Protein AF-A0A7W7JYA4-F1 (afdb_monomer_lite)

Sequence (359 aa):
MVEQRNLSSLAFRLERFTFDLFKLQGFEVALPESDRAWGHDLMVDTGRALAVVEVKLYSSSTPASRNIIVALDYLERSRIANGAAFGILVTNSRLAPSQRSRLESFPALRVYDIDILAGLAQGHPSLAAELEEISRSALVFRGEDLPIAEPVDPAKTLAELMEGDLPELAEPEELPVAPPPEPPKRGADLCADIHGVGKSVAKPFEEACEAAVRWLFEDELIAFDDQHESHTGHNIFDLVARIASKEDFWQALISDFRARYIVFEFKNYSKPIRQREIYTTEKYLYPIAMRGAAIIVSRHGADAGADAAMRGALRESGKLILSLSVKELCSMLHARDAGSDHLATLVSKLDDMLMGLER

Radius of gyration: 22.33 Å; chains: 1; bounding box: 63×39×67 Å

InterPro domains:
  IPR007560 Restriction endonuclease type IV, Mrr [PF04471] (12-118)
  IPR011335 Restriction endonuclease type II-like [SSF52980] (13-121)

Organism: NCBI:txid1268553

pLDDT: mean 86.21, std 14.88, range [30.16, 98.44]

Foldseek 3Di:
DPQVCQVVVLQVLQLVLVQVLLVVVVWDKDAAPDPPRQLAGIWTDPVAWIEGEHEFEALFQEDFLLLLVLQLLSQQLSCLVVVTLAYEYEYAHDYDPVSVVVCVVVPRYYYCYNLNQCQSCVVPVVSNVSSVVSSCSSNPQAPDDDPPRDDDDNVVVSCCVVPNPSVVSLPPVRRPPHGDDQQDLVLLVLLVQLVPDDLVDQVSNLVSVVVLVCVLQVRFWDPKDQQDDDPPPDRQAGIKTAGDDPTRLSVCCCPQQLARMETEHEESHPDEDALVVLVSNLVSQDSVVSRQEYEYEYQYKHDPRNLVNQLVSCVPPVRHYHYHHSVLSSVLSNCSSNSHHSCSSVVSRVVCSVVPRDD

Secondary structure (DSSP, 8-state):
--TTHHHHHHHHHHHHHHHHHHHHTT-EEE--SSTTSSSSSEEEE-SS-EEEEEEE--SSSS--HHHHHHHHHHHHHHHHHTT-SEEEEEESSPPPHHHHHHHTT-TTEEEE-HHHHHHHHTT-HHHHHHHHHHHHHH-TT-SSPPPPPP---HHHHHHHHHTS---TT--TTTS-SSPPPPPP-HHHHHHHHHHHS-TT-HHHHHHHHHHHHHHHTTTTEEEEE-----TTS----SEEEEE---SHHHHHHHHHS-BSEEEEEEE--SS-B-HHHHHHHHHH-BGGGTB-EEEEEESS-B-HHHHHHHHHHHHHH--EEEEEEHHHHHHHHHHHHTTS-SSHHHHHHHHHHHHT---

Structure (mmCIF, N/CA/C/O backbone):
data_AF-A0A7W7JYA4-F1
#
_entry.id   AF-A0A7W7JYA4-F1
#
loop_
_atom_site.group_PDB
_atom_site.id
_atom_site.type_symbol
_atom_site.label_atom_id
_atom_site.label_alt_id
_atom_site.label_comp_id
_atom_site.label_asym_id
_atom_site.label_entity_id
_atom_site.label_seq_id
_atom_site.pdbx_PDB_ins_code
_atom_site.Cartn_x
_atom_site.Cartn_y
_atom_site.Cartn_z
_atom_site.occupancy
_atom_site.B_iso_or_equiv
_atom_site.auth_seq_id
_atom_site.auth_comp_id
_atom_site.auth_asym_id
_atom_site.auth_atom_id
_atom_site.pdbx_PDB_model_num
ATOM 1 N N . MET A 1 1 ? 15.762 -11.157 -0.243 1.00 32.59 1 MET A N 1
ATOM 2 C CA . MET A 1 1 ? 14.953 -11.931 0.740 1.00 32.59 1 MET A CA 1
ATOM 3 C C . MET A 1 1 ? 14.786 -11.194 2.080 1.00 32.59 1 MET A C 1
ATOM 5 O O . MET A 1 1 ? 14.316 -11.804 3.033 1.00 32.59 1 MET A O 1
ATOM 9 N N . VAL A 1 2 ? 15.137 -9.900 2.154 1.00 30.16 2 VAL A N 1
ATOM 10 C CA . VAL A 1 2 ? 15.098 -9.093 3.389 1.00 30.16 2 VAL A CA 1
ATOM 11 C C . VAL A 1 2 ? 13.945 -8.063 3.374 1.00 30.16 2 VAL A C 1
ATOM 13 O O . VAL A 1 2 ? 13.429 -7.742 4.432 1.00 30.16 2 VAL A O 1
ATOM 16 N N . GLU A 1 3 ? 13.436 -7.662 2.204 1.00 37.12 3 GLU A N 1
ATOM 17 C CA . GLU A 1 3 ? 12.513 -6.515 2.044 1.00 37.12 3 GLU A CA 1
ATOM 18 C C . GLU A 1 3 ? 11.054 -6.709 2.485 1.00 37.12 3 GLU A C 1
ATOM 20 O O . GLU A 1 3 ? 10.500 -5.845 3.154 1.00 37.12 3 GLU A O 1
ATOM 25 N N . GLN A 1 4 ? 10.406 -7.847 2.206 1.00 35.91 4 GLN A N 1
ATOM 26 C CA . GLN A 1 4 ? 9.002 -8.041 2.625 1.00 35.91 4 GLN A CA 1
ATOM 27 C C . GLN A 1 4 ? 8.823 -8.158 4.150 1.00 35.91 4 GLN A C 1
ATOM 29 O O . GLN A 1 4 ? 7.692 -8.135 4.621 1.00 35.91 4 GLN A O 1
ATOM 34 N N . ARG A 1 5 ? 9.916 -8.281 4.920 1.00 42.22 5 ARG A N 1
ATOM 35 C CA . ARG A 1 5 ? 9.871 -8.483 6.374 1.00 42.22 5 ARG A CA 1
ATOM 36 C C . ARG A 1 5 ? 9.638 -7.203 7.171 1.00 42.22 5 ARG A C 1
ATOM 38 O O . ARG A 1 5 ? 9.218 -7.331 8.311 1.00 42.22 5 ARG A O 1
ATOM 45 N N . ASN A 1 6 ? 9.896 -6.008 6.632 1.00 60.38 6 ASN A N 1
ATOM 46 C CA . ASN A 1 6 ? 9.848 -4.794 7.454 1.00 60.38 6 ASN A CA 1
ATOM 47 C C . ASN A 1 6 ? 8.403 -4.325 7.697 1.00 60.38 6 ASN A C 1
ATOM 49 O O . ASN A 1 6 ? 7.951 -4.296 8.836 1.00 60.38 6 ASN A O 1
ATOM 53 N N . LEU A 1 7 ? 7.622 -4.094 6.635 1.00 59.88 7 LEU A N 1
ATOM 54 C CA . LEU A 1 7 ? 6.217 -3.685 6.782 1.00 59.88 7 LEU A CA 1
ATOM 55 C C . LEU A 1 7 ? 5.310 -4.800 7.311 1.00 59.88 7 LEU A C 1
ATOM 57 O O . LEU A 1 7 ? 4.427 -4.511 8.107 1.00 59.88 7 LEU A O 1
ATOM 61 N N . SER A 1 8 ? 5.545 -6.072 6.961 1.00 71.06 8 SER A N 1
ATOM 62 C CA . SER A 1 8 ? 4.789 -7.176 7.574 1.00 71.06 8 SER A CA 1
ATOM 63 C C . SER A 1 8 ? 5.096 -7.308 9.069 1.00 71.06 8 SER A C 1
ATOM 65 O O . SER A 1 8 ? 4.209 -7.599 9.862 1.00 71.06 8 SER A O 1
ATOM 67 N N . SER A 1 9 ? 6.352 -7.073 9.476 1.00 84.06 9 SER A N 1
ATOM 68 C CA . SER A 1 9 ? 6.721 -7.042 10.893 1.00 84.06 9 SER A CA 1
ATOM 69 C C . SER A 1 9 ? 6.131 -5.828 11.602 1.00 84.06 9 SER A C 1
ATOM 71 O O . SER A 1 9 ? 5.767 -5.948 12.765 1.00 84.06 9 SER A O 1
ATOM 73 N N . LEU A 1 10 ? 6.050 -4.670 10.945 1.00 89.50 10 LEU A N 1
ATOM 74 C CA . LEU A 1 10 ? 5.414 -3.479 11.508 1.00 89.50 10 LEU A CA 1
ATOM 75 C C . LEU A 1 10 ? 3.897 -3.649 11.626 1.00 89.50 10 LEU A C 1
ATOM 77 O O . LEU A 1 10 ? 3.333 -3.222 12.626 1.00 89.50 10 LEU A O 1
ATOM 81 N N . ALA A 1 11 ? 3.250 -4.307 10.660 1.00 88.94 11 ALA A N 1
ATOM 82 C CA . ALA A 1 11 ? 1.826 -4.629 10.724 1.00 88.94 11 ALA A CA 1
ATOM 83 C C . ALA A 1 11 ? 1.539 -5.532 11.930 1.00 88.94 11 ALA A C 1
ATOM 85 O O . ALA A 1 11 ? 0.732 -5.171 12.779 1.00 88.94 11 ALA A O 1
ATOM 86 N N . PHE A 1 12 ? 2.328 -6.597 12.105 1.00 89.81 12 PHE A N 1
ATOM 87 C CA . PHE A 1 12 ? 2.235 -7.461 13.283 1.00 89.81 12 PHE A CA 1
ATOM 88 C C . PHE A 1 12 ? 2.520 -6.717 14.600 1.00 89.81 12 PHE A C 1
ATOM 90 O O . PHE A 1 12 ? 1.891 -6.976 15.625 1.00 89.81 12 PHE A O 1
ATOM 97 N N . ARG A 1 13 ? 3.461 -5.761 14.602 1.00 93.81 13 ARG A N 1
ATOM 98 C CA . ARG A 1 13 ? 3.688 -4.888 15.766 1.00 93.81 13 ARG A CA 1
ATOM 99 C C . ARG A 1 13 ? 2.470 -4.013 16.060 1.00 93.81 13 ARG A C 1
ATOM 101 O O . ARG A 1 13 ? 2.133 -3.859 17.225 1.00 93.81 13 ARG A O 1
ATOM 108 N N . LEU A 1 14 ? 1.795 -3.476 15.041 1.00 95.00 14 LEU A N 1
ATOM 109 C CA . LEU A 1 14 ? 0.568 -2.697 15.223 1.00 95.00 14 LEU A CA 1
ATOM 110 C C . LEU A 1 14 ? -0.593 -3.569 15.721 1.00 95.00 14 LEU A C 1
ATOM 112 O O . LEU A 1 14 ? -1.339 -3.143 16.601 1.00 95.00 14 LEU A O 1
ATOM 116 N N . GLU A 1 15 ? -0.723 -4.799 15.224 1.00 94.50 15 GLU A N 1
ATOM 117 C CA . GLU A 1 15 ? -1.678 -5.789 15.742 1.00 94.50 15 GLU A CA 1
ATOM 118 C C . GLU A 1 15 ? -1.411 -6.082 17.221 1.00 94.50 15 GLU A C 1
ATOM 120 O O . GLU A 1 15 ? -2.325 -6.043 18.049 1.00 94.50 15 GLU A O 1
ATOM 125 N N . ARG A 1 16 ? -0.141 -6.305 17.583 1.00 94.25 16 ARG A N 1
ATOM 126 C CA . ARG A 1 16 ? 0.261 -6.556 18.968 1.00 94.25 16 ARG A CA 1
ATOM 127 C C . ARG A 1 16 ? 0.012 -5.350 19.868 1.00 94.25 16 ARG A C 1
ATOM 129 O O . ARG A 1 16 ? -0.566 -5.512 20.940 1.00 94.25 16 ARG A O 1
ATOM 136 N N . PHE A 1 17 ? 0.385 -4.160 19.409 1.00 96.25 17 PHE A N 1
ATOM 137 C CA . PHE A 1 17 ? 0.078 -2.898 20.070 1.00 96.25 17 PHE A CA 1
ATOM 138 C C . PHE A 1 17 ? -1.429 -2.768 20.329 1.00 96.25 17 PHE A C 1
ATOM 140 O O . PHE A 1 17 ? -1.839 -2.448 21.440 1.00 96.25 17 PHE A O 1
ATOM 147 N N . THR A 1 18 ? -2.262 -3.076 19.331 1.00 95.81 18 THR A N 1
ATOM 148 C CA . THR A 1 18 ? -3.729 -3.005 19.430 1.00 95.81 18 THR A CA 1
ATOM 149 C C . THR A 1 18 ? -4.270 -4.003 20.452 1.00 95.81 18 THR A C 1
ATOM 151 O O . THR A 1 18 ? -5.121 -3.657 21.274 1.00 95.81 18 THR A O 1
ATOM 154 N N . PHE A 1 19 ? -3.743 -5.230 20.450 1.00 95.31 19 PHE A N 1
ATOM 155 C CA . PHE A 1 19 ? -4.071 -6.247 21.447 1.00 95.31 19 PHE A CA 1
ATOM 156 C C . PHE A 1 19 ? -3.755 -5.762 22.869 1.00 95.31 19 PHE A C 1
ATOM 158 O O . PHE A 1 19 ? -4.612 -5.830 23.754 1.00 95.31 19 PHE A O 1
ATOM 165 N N . ASP A 1 20 ? -2.537 -5.260 23.091 1.00 95.75 20 ASP A N 1
ATOM 166 C CA . ASP A 1 20 ? -2.089 -4.801 24.407 1.00 95.75 20 ASP A CA 1
ATOM 167 C C . ASP A 1 20 ? -2.868 -3.547 24.847 1.00 95.75 20 ASP A C 1
ATOM 169 O O . ASP A 1 20 ? -3.272 -3.449 26.009 1.00 95.75 20 ASP A O 1
ATOM 173 N N . LEU A 1 21 ? -3.182 -2.641 23.914 1.00 94.88 21 LEU A N 1
ATOM 174 C CA . LEU A 1 21 ? -4.023 -1.469 24.152 1.00 94.88 21 LEU A CA 1
ATOM 175 C C . LEU A 1 21 ? -5.412 -1.873 24.658 1.00 94.88 21 LEU A C 1
ATOM 177 O O . LEU A 1 21 ? -5.826 -1.412 25.720 1.00 94.88 21 LEU A O 1
ATOM 181 N N . PHE A 1 22 ? -6.124 -2.756 23.953 1.00 93.25 22 PHE A N 1
ATOM 182 C CA . PHE A 1 22 ? -7.466 -3.181 24.366 1.00 93.25 22 PHE A CA 1
ATOM 183 C C . PHE A 1 22 ? -7.469 -3.992 25.665 1.00 93.25 22 PHE A C 1
ATOM 185 O O . PHE A 1 22 ? -8.375 -3.822 26.483 1.00 93.25 22 PHE A O 1
ATOM 192 N N . LYS A 1 23 ? -6.436 -4.805 25.922 1.00 93.38 23 LYS A N 1
ATOM 193 C CA . LYS A 1 23 ? -6.275 -5.488 27.216 1.00 93.38 23 LYS A CA 1
ATOM 194 C C . LYS A 1 23 ? -6.134 -4.503 28.376 1.00 93.38 23 LYS A C 1
ATOM 196 O O . LYS A 1 23 ? -6.726 -4.730 29.430 1.00 93.38 23 LYS A O 1
ATOM 201 N N . LEU A 1 24 ? -5.392 -3.408 28.199 1.00 91.75 24 LEU A N 1
ATOM 202 C CA . LEU A 1 24 ? -5.251 -2.375 29.233 1.00 91.75 24 LEU A CA 1
ATOM 203 C C . LEU A 1 24 ? -6.548 -1.604 29.496 1.00 91.75 24 LEU A C 1
ATOM 205 O O . LEU A 1 24 ? -6.759 -1.163 30.623 1.00 91.75 24 LEU A O 1
ATOM 209 N N . GLN A 1 25 ? -7.434 -1.505 28.502 1.00 87.62 25 GLN A N 1
ATOM 210 C CA . GLN A 1 25 ? -8.780 -0.949 28.682 1.00 87.62 25 GLN A CA 1
ATOM 211 C C . GLN A 1 25 ? -9.740 -1.907 29.414 1.00 87.62 25 GLN A C 1
ATOM 213 O O . GLN A 1 25 ? -10.894 -1.561 29.654 1.00 87.62 25 GLN A O 1
ATOM 218 N N . GLY A 1 26 ? -9.275 -3.102 29.797 1.00 88.56 26 GLY A N 1
ATOM 219 C CA . GLY A 1 26 ? -10.054 -4.081 30.554 1.00 88.56 26 GLY A CA 1
ATOM 220 C C . GLY A 1 26 ? -10.891 -5.029 29.697 1.00 88.56 26 GLY A C 1
ATOM 221 O O . GLY A 1 26 ? -11.721 -5.747 30.248 1.00 88.56 26 GLY A O 1
ATOM 222 N N . PHE A 1 27 ? -10.679 -5.061 28.378 1.00 90.81 27 PHE A N 1
ATOM 223 C CA . PHE A 1 27 ? -11.417 -5.950 27.482 1.00 90.81 27 PHE A CA 1
ATOM 224 C C . PHE A 1 27 ? -10.810 -7.349 27.387 1.00 90.81 27 PHE A C 1
ATOM 226 O O . PHE A 1 27 ? -9.592 -7.550 27.486 1.00 90.81 27 PHE A O 1
ATOM 233 N N . GLU A 1 28 ? -11.657 -8.342 27.122 1.00 92.69 28 GLU A N 1
ATOM 234 C CA . GLU A 1 28 ? -11.186 -9.676 26.778 1.00 92.69 28 GLU A CA 1
ATOM 235 C C . GLU A 1 28 ? -10.871 -9.742 25.282 1.00 92.69 28 GLU A C 1
ATOM 237 O O . GLU A 1 28 ? -11.752 -9.728 24.435 1.00 92.69 28 GLU A O 1
ATOM 242 N N . VAL A 1 29 ? -9.579 -9.792 24.953 1.00 93.75 29 VAL A N 1
ATOM 243 C CA . VAL A 1 29 ? -9.100 -9.883 23.566 1.00 93.75 29 VAL A CA 1
ATOM 244 C C . VAL A 1 29 ? -8.640 -11.303 23.251 1.00 93.75 29 VAL A C 1
ATOM 246 O O . VAL A 1 29 ? -7.858 -11.875 24.022 1.00 93.75 29 VAL A O 1
ATOM 249 N N . ALA A 1 30 ? -9.090 -11.832 22.115 1.00 90.44 30 ALA A N 1
ATOM 250 C CA . ALA A 1 30 ? -8.681 -13.102 21.533 1.00 90.44 30 ALA A CA 1
ATOM 251 C C . ALA A 1 30 ? -8.010 -12.887 20.167 1.00 90.44 30 ALA A C 1
ATOM 253 O O . ALA A 1 30 ? -8.384 -11.997 19.405 1.00 90.44 30 ALA A O 1
ATOM 254 N N . LEU A 1 31 ? -7.018 -13.728 19.873 1.00 83.25 31 LEU A N 1
ATOM 255 C CA . LEU A 1 31 ? -6.363 -13.823 18.568 1.00 83.25 31 LEU A CA 1
ATOM 256 C C . LEU A 1 31 ? -6.947 -15.022 17.808 1.00 83.25 31 LEU A C 1
ATOM 258 O O . LEU A 1 31 ? -7.252 -16.033 18.452 1.00 83.25 31 LEU A O 1
ATOM 262 N N . PRO A 1 32 ? -7.072 -14.955 16.474 1.00 74.25 32 PRO A N 1
ATOM 263 C CA . PRO A 1 32 ? -7.538 -16.080 15.680 1.00 74.25 32 PRO A CA 1
ATOM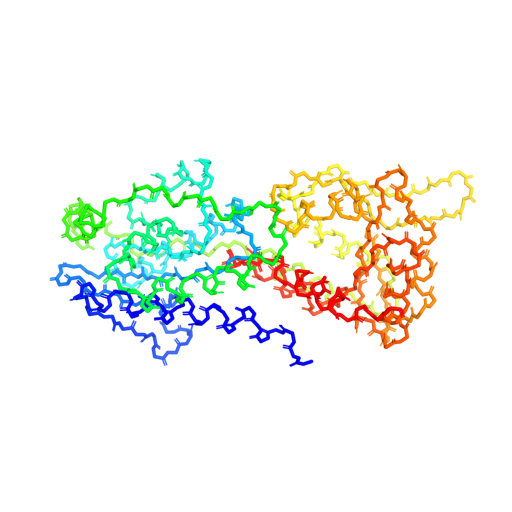 264 C C . PRO A 1 32 ? -6.602 -17.285 15.829 1.00 74.25 32 PRO A C 1
ATOM 266 O O . PRO A 1 32 ? -5.379 -17.157 15.834 1.00 74.25 32 PRO A O 1
ATOM 269 N N . GLU A 1 33 ? -7.180 -18.487 15.912 1.00 63.34 33 GLU A N 1
ATOM 270 C CA . GLU A 1 33 ? -6.411 -19.741 16.014 1.00 63.34 33 GLU A CA 1
ATOM 271 C C . GLU A 1 33 ? -5.578 -20.031 14.745 1.00 63.34 33 GLU A C 1
ATOM 273 O O . GLU A 1 33 ? -4.628 -20.815 14.778 1.00 63.34 33 GLU A O 1
ATOM 278 N N . SER A 1 34 ? -5.926 -19.400 13.617 1.00 60.75 34 SER A N 1
ATOM 279 C CA . SER A 1 34 ? -5.134 -19.351 12.380 1.00 60.75 34 SER A CA 1
ATOM 280 C C . SER A 1 34 ? -5.566 -18.169 11.501 1.00 60.75 34 SER A C 1
ATOM 282 O O . SER A 1 34 ? -6.730 -17.776 11.565 1.00 60.75 34 SER A O 1
ATOM 284 N N . ASP A 1 35 ? -4.692 -17.686 10.604 1.00 54.25 35 ASP A N 1
ATOM 285 C CA . ASP A 1 35 ? -4.936 -16.562 9.664 1.00 54.25 35 ASP A CA 1
ATOM 286 C C . ASP A 1 35 ? -6.226 -16.670 8.821 1.00 54.25 35 ASP A C 1
ATOM 288 O O . ASP A 1 35 ? -6.655 -15.707 8.193 1.00 54.25 35 ASP A O 1
ATOM 292 N N . ARG A 1 36 ? -6.851 -17.853 8.748 1.00 49.78 36 ARG A N 1
ATOM 293 C CA . ARG A 1 36 ? -8.092 -18.092 7.988 1.00 49.78 36 ARG A CA 1
ATOM 294 C C . ARG A 1 36 ? -9.318 -18.341 8.856 1.00 49.78 36 ARG A C 1
ATOM 296 O O . ARG A 1 36 ? -10.396 -18.526 8.300 1.00 49.78 36 ARG A O 1
ATOM 303 N N . ALA A 1 37 ? -9.163 -18.415 10.177 1.00 58.28 37 ALA A N 1
ATOM 304 C CA . ALA A 1 37 ? -10.232 -18.875 11.053 1.00 58.28 37 ALA A CA 1
ATOM 305 C C . ALA A 1 37 ? -11.398 -17.884 11.086 1.00 58.28 37 ALA A C 1
ATOM 307 O O . ALA A 1 37 ? -12.544 -18.314 10.982 1.00 58.28 37 ALA A O 1
ATOM 308 N N . TRP A 1 38 ? -11.109 -16.582 11.199 1.00 55.50 38 TRP A N 1
ATOM 309 C CA . TRP A 1 38 ? -12.147 -15.586 11.484 1.00 55.50 38 TRP A CA 1
ATOM 310 C C . TRP A 1 38 ? -12.250 -14.436 10.472 1.00 55.50 38 TRP A C 1
ATOM 312 O O . TRP A 1 38 ? -13.250 -13.721 10.475 1.00 55.50 38 TRP A O 1
ATOM 322 N N . GLY A 1 39 ? -11.268 -14.275 9.575 1.00 76.25 39 GLY A N 1
ATOM 323 C CA . GLY A 1 39 ? -11.267 -13.195 8.578 1.00 76.25 39 GLY A CA 1
ATOM 324 C C . GLY A 1 39 ? -11.131 -11.794 9.187 1.00 76.25 39 GLY A C 1
ATOM 325 O O . GLY A 1 39 ? -11.710 -10.852 8.653 1.00 76.25 39 GLY A O 1
ATOM 326 N N . HIS A 1 40 ? -10.468 -11.693 10.338 1.00 84.19 40 HIS A N 1
ATOM 327 C CA . HIS A 1 40 ? -10.093 -10.465 11.041 1.00 84.19 40 HIS A CA 1
ATOM 328 C C . HIS A 1 40 ? -8.897 -10.758 11.965 1.00 84.19 40 HIS A C 1
ATOM 330 O O . HIS A 1 40 ? -8.616 -11.930 12.239 1.00 84.19 40 HIS A O 1
ATOM 336 N N . ASP A 1 41 ? -8.236 -9.718 12.474 1.00 90.44 41 ASP A N 1
ATOM 337 C CA . ASP A 1 41 ? -6.988 -9.844 13.240 1.00 90.44 41 ASP A CA 1
ATOM 338 C C . ASP A 1 41 ? -7.208 -10.070 14.741 1.00 90.44 41 ASP A C 1
ATOM 340 O O . ASP A 1 41 ? -6.474 -10.836 15.364 1.00 90.44 41 ASP A O 1
ATOM 344 N N . LEU A 1 42 ? -8.218 -9.428 15.344 1.00 92.62 42 LEU A N 1
ATOM 345 C CA . LEU A 1 42 ? -8.552 -9.595 16.767 1.00 92.62 42 LEU A CA 1
ATOM 346 C C . LEU A 1 42 ? -10.060 -9.702 16.980 1.00 92.62 42 LEU A C 1
ATOM 348 O O . LEU A 1 42 ? -10.841 -9.041 16.297 1.00 92.62 42 LEU A O 1
ATOM 352 N N . MET A 1 43 ? -10.461 -10.449 18.003 1.00 91.62 43 MET A N 1
ATOM 353 C CA . MET A 1 43 ? -11.820 -10.408 18.535 1.00 91.62 43 MET A CA 1
ATOM 354 C C . MET A 1 43 ? -11.791 -9.814 19.940 1.00 91.62 43 MET A C 1
ATOM 356 O O . MET A 1 43 ? -10.960 -10.201 20.763 1.00 91.62 43 MET A O 1
ATOM 360 N N . VAL A 1 44 ? -12.674 -8.857 20.210 1.00 91.69 44 VAL A N 1
ATOM 361 C CA . VAL A 1 44 ? -12.743 -8.133 21.483 1.00 91.69 44 VAL A CA 1
ATOM 362 C C . VAL A 1 44 ? -14.126 -8.326 22.087 1.00 91.69 44 VAL A C 1
ATOM 364 O O . VAL A 1 44 ? -15.127 -7.969 21.472 1.00 91.69 44 VAL A O 1
ATOM 367 N N . ASP A 1 45 ? -14.181 -8.863 23.300 1.00 89.69 45 ASP A N 1
ATOM 368 C CA . ASP A 1 45 ? -15.379 -8.877 24.132 1.00 89.69 45 ASP A CA 1
ATOM 369 C C . ASP A 1 45 ? -15.317 -7.706 25.122 1.00 89.69 45 ASP A C 1
ATOM 371 O O . ASP A 1 45 ? -14.405 -7.595 25.953 1.00 89.69 45 ASP A O 1
ATOM 375 N N . THR A 1 46 ? -16.292 -6.804 25.008 1.00 83.81 46 THR A N 1
ATOM 376 C CA . THR A 1 46 ? -16.427 -5.637 25.890 1.00 83.81 46 THR A CA 1
ATOM 377 C C . THR A 1 46 ? -17.159 -5.948 27.199 1.00 83.81 46 THR A C 1
ATOM 379 O O . THR A 1 46 ? -17.406 -5.048 28.002 1.00 83.81 46 THR A O 1
ATOM 382 N N . GLY A 1 47 ? -17.565 -7.204 27.408 1.00 81.75 47 GLY A N 1
ATOM 383 C CA . GLY A 1 47 ? -18.464 -7.661 28.468 1.00 81.75 47 GLY A CA 1
ATOM 384 C C . GLY A 1 47 ? -19.946 -7.414 28.164 1.00 81.75 47 GLY A C 1
ATOM 385 O O . GLY A 1 47 ? -20.814 -7.891 28.895 1.00 81.75 47 GLY A O 1
ATOM 386 N N . ARG A 1 48 ? -20.251 -6.660 27.100 1.00 80.25 48 ARG A N 1
ATOM 387 C CA . ARG A 1 48 ? -21.617 -6.373 26.625 1.00 80.25 48 ARG A CA 1
ATOM 388 C C . ARG A 1 48 ? -21.852 -6.847 25.200 1.00 80.25 48 ARG A C 1
ATOM 390 O O . ARG A 1 48 ? -22.975 -7.210 24.864 1.00 80.25 48 ARG A O 1
ATOM 397 N N . ALA A 1 49 ? -20.818 -6.806 24.369 1.00 84.00 49 ALA A N 1
ATOM 398 C CA . ALA A 1 49 ? -20.907 -7.141 22.964 1.00 84.00 49 ALA A CA 1
ATOM 399 C C . ALA A 1 49 ? -19.562 -7.643 22.433 1.00 84.00 49 ALA A C 1
ATOM 401 O O . ALA A 1 49 ? -18.498 -7.251 22.915 1.00 84.00 49 ALA A O 1
ATOM 402 N N . LEU A 1 50 ? -19.641 -8.472 21.394 1.00 88.19 50 LEU A N 1
ATOM 403 C CA . LEU A 1 50 ? -18.483 -8.917 20.631 1.00 88.19 50 LEU A CA 1
ATOM 404 C C . LEU A 1 50 ? -18.180 -7.938 19.500 1.00 88.19 50 LEU A C 1
ATOM 406 O O . LEU A 1 50 ? -19.088 -7.491 18.792 1.00 88.19 50 LEU A O 1
ATOM 410 N N . ALA A 1 51 ? -16.894 -7.675 19.307 1.00 91.00 51 ALA A N 1
ATOM 411 C CA . ALA A 1 51 ? -16.361 -6.859 18.236 1.00 91.00 51 ALA A CA 1
ATOM 412 C C . ALA A 1 51 ? -15.299 -7.617 17.448 1.00 91.00 51 ALA A C 1
ATOM 414 O O . ALA A 1 51 ? -14.434 -8.271 18.033 1.00 91.00 51 ALA A O 1
ATOM 415 N N . VAL A 1 52 ? -15.328 -7.471 16.128 1.00 92.81 52 VAL A N 1
ATOM 416 C CA . VAL A 1 52 ? -14.213 -7.882 15.266 1.00 92.81 52 VAL A CA 1
ATOM 417 C C . VAL A 1 52 ? -13.309 -6.687 15.000 1.00 92.81 52 VAL A C 1
ATOM 419 O O . VAL A 1 52 ? -13.789 -5.563 14.850 1.00 92.81 52 VAL A O 1
ATOM 422 N N . VAL A 1 53 ? -12.004 -6.913 14.935 1.00 94.69 53 VAL A N 1
ATOM 423 C CA . VAL A 1 53 ? -11.010 -5.866 14.706 1.00 94.69 53 VAL A CA 1
ATOM 424 C C . VAL A 1 53 ? -10.138 -6.251 13.526 1.00 94.69 53 VAL A C 1
ATOM 426 O O . VAL A 1 53 ? -9.534 -7.321 13.524 1.00 94.69 53 VAL A O 1
ATOM 429 N N . GLU A 1 54 ? -10.052 -5.350 12.557 1.00 95.38 54 GLU A N 1
ATOM 430 C CA . GLU A 1 54 ? -9.110 -5.422 11.442 1.00 95.38 54 GLU A CA 1
ATOM 431 C C . GLU A 1 54 ? -8.062 -4.325 11.623 1.00 95.38 54 GLU A C 1
ATOM 433 O O . GLU A 1 54 ? -8.402 -3.166 11.870 1.00 95.38 54 GLU A O 1
ATOM 438 N N . VAL A 1 55 ? -6.791 -4.669 11.478 1.00 95.19 55 VAL A N 1
ATOM 439 C CA . VAL A 1 55 ? -5.651 -3.773 11.624 1.00 95.19 55 VAL A CA 1
ATOM 440 C C . VAL A 1 55 ? -5.026 -3.550 10.250 1.00 95.19 55 VAL A C 1
ATOM 442 O O . VAL A 1 55 ? -4.605 -4.473 9.557 1.00 95.19 55 VAL A O 1
ATOM 445 N N . LYS A 1 56 ? -4.941 -2.288 9.824 1.00 94.75 56 LYS A N 1
ATOM 446 C CA . LYS A 1 56 ? -4.306 -1.903 8.560 1.00 94.75 56 LYS A CA 1
ATOM 447 C C . LYS A 1 56 ? -3.182 -0.916 8.808 1.00 94.75 56 LYS A C 1
ATOM 449 O O . LYS A 1 56 ? -3.407 0.196 9.275 1.00 94.75 56 LYS A O 1
ATOM 454 N N . LEU A 1 57 ? -1.971 -1.322 8.438 1.00 94.00 57 LEU A N 1
ATOM 455 C CA . LEU A 1 57 ? -0.812 -0.443 8.390 1.00 94.00 57 LEU A CA 1
ATOM 456 C C . LEU A 1 57 ? -0.651 0.129 6.977 1.00 94.00 57 LEU A C 1
ATOM 458 O O . LEU A 1 57 ? -0.612 -0.629 6.005 1.00 94.00 57 LEU A O 1
ATOM 462 N N . TYR A 1 58 ? -0.491 1.446 6.875 1.00 94.06 58 TYR A N 1
ATOM 463 C CA . TYR A 1 58 ? -0.169 2.143 5.635 1.00 94.06 58 TYR A CA 1
ATOM 464 C C . TYR A 1 58 ? 1.143 2.917 5.747 1.00 94.06 58 TYR A C 1
ATOM 466 O O . TYR A 1 58 ? 1.447 3.540 6.765 1.00 94.06 58 TYR A O 1
ATOM 474 N N . SER A 1 59 ? 1.892 2.939 4.649 1.00 92.44 59 SER A N 1
ATOM 475 C CA . SER A 1 59 ? 3.108 3.737 4.474 1.00 92.44 59 SER A CA 1
ATOM 476 C C . SER A 1 59 ? 2.842 5.214 4.173 1.00 92.44 59 SER A C 1
ATOM 478 O O . SER A 1 59 ? 3.783 5.987 3.987 1.00 92.44 59 SER A O 1
ATOM 480 N N . SER A 1 60 ? 1.570 5.631 4.159 1.00 91.50 60 SER A N 1
ATOM 481 C CA . SER A 1 60 ? 1.187 7.033 4.035 1.00 91.50 60 SER A CA 1
ATOM 482 C C . SER A 1 60 ? 0.267 7.496 5.157 1.00 91.50 60 SER A C 1
ATOM 484 O O . SER A 1 60 ? -0.639 6.786 5.589 1.00 91.50 60 SER A O 1
ATOM 486 N N . SER A 1 61 ? 0.478 8.737 5.590 1.00 88.38 61 SER A N 1
ATOM 487 C CA . SER A 1 61 ? -0.308 9.441 6.600 1.00 88.38 61 SER A CA 1
ATOM 488 C C . SER A 1 61 ? -1.769 9.627 6.199 1.00 88.38 61 SER A C 1
ATOM 490 O O . SER A 1 61 ? -2.634 9.678 7.073 1.00 88.38 61 SER A O 1
ATOM 492 N N . THR A 1 62 ? -2.040 9.697 4.891 1.00 87.75 62 THR A N 1
ATOM 493 C CA . THR A 1 62 ? -3.387 9.771 4.317 1.00 87.75 62 THR A CA 1
ATOM 494 C C . THR A 1 62 ? -3.488 8.794 3.138 1.00 87.75 62 THR A C 1
ATOM 496 O O . THR A 1 62 ? -3.249 9.200 2.001 1.00 87.75 62 THR A O 1
ATOM 499 N N . PRO A 1 63 ? -3.803 7.509 3.378 1.00 90.38 63 PRO A N 1
ATOM 500 C CA . PRO A 1 63 ? -3.864 6.495 2.330 1.00 90.38 63 PRO A CA 1
ATOM 501 C C . PRO A 1 63 ? -4.996 6.776 1.338 1.00 90.38 63 PRO A C 1
ATOM 503 O O . PRO A 1 63 ? -5.976 7.457 1.666 1.00 90.38 63 PRO A O 1
ATOM 506 N N . ALA A 1 64 ? -4.898 6.195 0.142 1.00 90.12 64 ALA A N 1
ATOM 507 C CA . ALA A 1 64 ? -5.940 6.259 -0.875 1.00 90.12 64 ALA A CA 1
ATOM 508 C C . ALA A 1 64 ? -7.334 5.906 -0.318 1.00 90.12 64 ALA A C 1
ATOM 510 O O . ALA A 1 64 ? -7.517 4.963 0.459 1.00 90.12 64 ALA A O 1
ATOM 511 N N . SER A 1 65 ? -8.361 6.649 -0.755 1.00 90.00 65 SER A N 1
ATOM 512 C CA . SER A 1 65 ? -9.750 6.446 -0.301 1.00 90.00 65 SER A CA 1
ATOM 513 C C . SER A 1 65 ? -10.234 5.019 -0.534 1.00 90.00 65 SER A C 1
ATOM 515 O O . SER A 1 65 ? -10.907 4.456 0.325 1.00 90.00 65 SER A O 1
ATOM 517 N N . ARG A 1 66 ? -9.841 4.408 -1.653 1.00 89.81 66 ARG A N 1
ATOM 518 C CA . ARG A 1 66 ? -10.226 3.041 -1.991 1.00 89.81 66 ARG A CA 1
ATOM 519 C C . ARG A 1 66 ? -9.706 2.003 -1.002 1.00 89.81 66 ARG A C 1
ATOM 521 O O . ARG A 1 66 ? -10.481 1.122 -0.647 1.00 89.81 66 ARG A O 1
ATOM 528 N N . ASN A 1 67 ? -8.459 2.115 -0.538 1.00 91.25 67 ASN A N 1
ATOM 529 C CA . ASN A 1 67 ? -7.889 1.148 0.407 1.00 91.25 67 ASN A CA 1
ATOM 530 C C . ASN A 1 67 ? -8.745 1.076 1.683 1.00 91.25 67 ASN A C 1
ATOM 532 O O . ASN A 1 67 ? -9.179 -0.002 2.083 1.00 91.25 67 ASN A O 1
ATOM 536 N N . ILE A 1 68 ? -9.098 2.242 2.242 1.00 92.12 68 ILE A N 1
ATOM 537 C CA . ILE A 1 68 ? -9.969 2.336 3.423 1.00 92.12 68 ILE A CA 1
ATOM 538 C C . ILE A 1 68 ? -11.360 1.761 3.142 1.00 92.12 68 ILE A C 1
ATOM 540 O O . ILE A 1 68 ? -11.881 1.007 3.955 1.00 92.12 68 ILE A O 1
ATOM 544 N N . ILE A 1 69 ? -11.966 2.085 1.997 1.00 90.75 69 ILE A N 1
ATOM 545 C CA . ILE A 1 69 ? -13.315 1.604 1.656 1.00 90.75 69 ILE A CA 1
ATOM 546 C C . ILE A 1 69 ? -13.346 0.080 1.544 1.00 90.75 69 ILE A C 1
ATOM 548 O O . ILE A 1 69 ? -14.220 -0.553 2.126 1.00 90.75 69 ILE A O 1
ATOM 552 N N . VAL A 1 70 ? -12.374 -0.506 0.845 1.00 91.25 70 VAL A N 1
ATOM 553 C CA . VAL A 1 70 ? -12.273 -1.961 0.698 1.00 91.25 70 VAL A CA 1
ATOM 554 C C . VAL A 1 70 ? -12.035 -2.626 2.057 1.00 91.25 70 VAL A C 1
ATOM 556 O O . VAL A 1 70 ? -12.669 -3.636 2.353 1.00 91.25 70 VAL A O 1
ATOM 559 N N . ALA A 1 71 ? -11.187 -2.047 2.915 1.00 92.50 71 ALA A N 1
ATOM 560 C CA . ALA A 1 71 ? -10.975 -2.551 4.272 1.00 92.50 71 ALA A CA 1
ATOM 561 C C . ALA A 1 71 ? -12.267 -2.524 5.114 1.00 92.50 71 ALA A C 1
ATOM 563 O O . ALA A 1 71 ? -12.555 -3.491 5.815 1.00 92.50 71 ALA A O 1
ATOM 564 N N . LEU A 1 72 ? -13.078 -1.464 5.005 1.00 92.19 72 LEU A N 1
ATOM 565 C CA . LEU A 1 72 ? -14.389 -1.382 5.661 1.00 92.19 72 LEU A CA 1
ATOM 566 C C . LEU A 1 72 ? -15.370 -2.436 5.126 1.00 92.19 72 LEU A C 1
ATOM 568 O O . LEU A 1 72 ? -16.063 -3.070 5.918 1.00 92.19 72 LEU A O 1
ATOM 572 N N . ASP A 1 73 ? -15.400 -2.669 3.811 1.00 90.81 73 ASP A N 1
ATOM 573 C CA . ASP A 1 73 ? -16.249 -3.705 3.211 1.00 90.81 73 ASP A CA 1
ATOM 574 C C . ASP A 1 73 ? -15.871 -5.108 3.726 1.00 90.81 73 ASP A C 1
ATOM 576 O O . ASP A 1 73 ? -16.751 -5.896 4.078 1.00 90.81 73 ASP A O 1
ATOM 580 N N . TYR A 1 74 ? -14.576 -5.439 3.818 1.00 90.62 74 TYR A N 1
ATOM 581 C CA . TYR A 1 74 ? -14.139 -6.717 4.401 1.00 90.62 74 TYR A CA 1
ATOM 582 C C . TYR A 1 74 ? -14.462 -6.823 5.889 1.00 90.62 74 TYR A C 1
ATOM 584 O O . TYR A 1 74 ? -14.953 -7.867 6.327 1.00 90.62 74 TYR A O 1
ATOM 59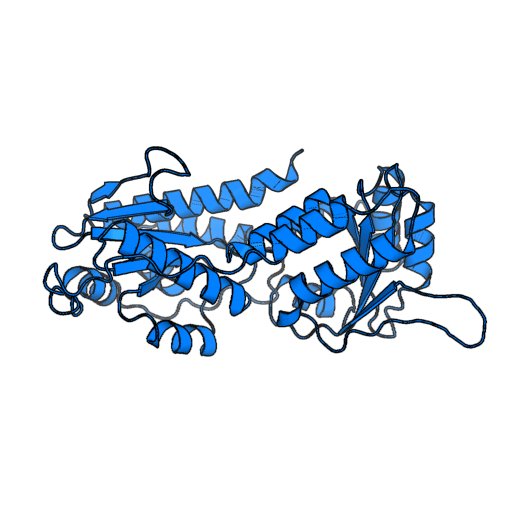2 N N . LEU A 1 75 ? -14.240 -5.751 6.648 1.00 92.44 75 LEU A N 1
ATOM 593 C CA . LEU A 1 75 ? -14.541 -5.709 8.074 1.00 92.44 75 LEU A CA 1
ATOM 594 C C . LEU A 1 75 ? -16.036 -5.922 8.339 1.00 92.44 75 LEU A C 1
ATOM 596 O O . LEU A 1 75 ? -16.387 -6.719 9.204 1.00 92.44 75 LEU A O 1
ATOM 600 N N . GLU A 1 76 ? -16.922 -5.288 7.569 1.00 91.31 76 GLU A N 1
ATOM 601 C CA . GLU A 1 76 ? -18.372 -5.478 7.710 1.00 91.31 76 GLU A CA 1
ATOM 602 C C . GLU A 1 76 ? -18.787 -6.924 7.421 1.00 91.31 76 GLU A C 1
ATOM 604 O O . GLU A 1 76 ? -19.603 -7.514 8.131 1.00 91.31 76 GLU A O 1
ATOM 609 N N . ARG A 1 77 ? -18.184 -7.536 6.399 1.00 89.88 77 ARG A N 1
ATOM 610 C CA . ARG A 1 77 ? -18.429 -8.943 6.060 1.00 89.88 77 ARG A CA 1
ATOM 611 C C . ARG A 1 77 ? -17.967 -9.871 7.174 1.00 89.88 77 ARG A C 1
ATOM 613 O O . ARG A 1 77 ? -18.702 -10.789 7.529 1.00 89.88 77 ARG A O 1
ATOM 620 N N . SER A 1 78 ? -16.786 -9.612 7.733 1.00 89.81 78 SER A N 1
ATOM 621 C CA . SER A 1 78 ? -16.241 -10.355 8.871 1.00 89.81 78 SER A CA 1
ATOM 622 C C . SER A 1 78 ? -17.118 -10.195 10.112 1.00 89.81 78 SER A C 1
ATOM 624 O O . SER A 1 78 ? -17.453 -11.182 10.765 1.00 89.81 78 SER A O 1
ATOM 626 N N . ARG A 1 79 ? -17.588 -8.974 10.387 1.00 90.75 79 ARG A N 1
ATOM 627 C CA . ARG A 1 79 ? -18.496 -8.673 11.496 1.00 90.75 79 ARG A CA 1
ATOM 628 C C . ARG A 1 79 ? -19.777 -9.499 11.406 1.00 90.75 79 ARG A C 1
ATOM 630 O O . ARG A 1 79 ? -20.132 -10.170 12.371 1.00 90.75 79 ARG A O 1
ATOM 637 N N . ILE A 1 80 ? -20.432 -9.493 10.243 1.00 87.88 80 ILE A N 1
ATOM 638 C CA . ILE A 1 80 ? -21.662 -10.262 10.001 1.00 87.88 80 ILE A CA 1
ATOM 639 C C . ILE A 1 80 ? -21.390 -11.767 10.102 1.00 87.88 80 ILE A C 1
ATOM 641 O O . ILE A 1 80 ? -22.126 -12.476 10.784 1.00 87.88 80 ILE A O 1
ATOM 645 N N . ALA A 1 81 ? -20.317 -12.259 9.474 1.00 86.88 81 ALA A N 1
ATOM 646 C CA . ALA A 1 81 ? -19.974 -13.682 9.469 1.00 86.88 81 ALA A CA 1
ATOM 647 C C . ALA A 1 81 ? -19.681 -14.244 10.871 1.00 86.88 81 ALA A C 1
ATOM 649 O O . ALA A 1 81 ? -19.940 -15.419 11.121 1.00 86.88 81 ALA A O 1
ATOM 650 N N . ASN A 1 82 ? -19.170 -13.408 11.777 1.00 86.19 82 ASN A N 1
ATOM 651 C CA . ASN A 1 82 ? -18.862 -13.779 13.158 1.00 86.19 82 ASN A CA 1
ATOM 652 C C . ASN A 1 82 ? -19.956 -13.361 14.162 1.00 86.19 82 ASN A C 1
ATOM 654 O O . ASN A 1 82 ? -19.773 -13.542 15.362 1.00 86.19 82 ASN A O 1
ATOM 658 N N . GLY A 1 83 ? -21.084 -12.798 13.704 1.00 83.69 83 GLY A N 1
ATOM 659 C CA . GLY A 1 83 ? -22.175 -12.354 14.580 1.00 83.69 83 GLY A CA 1
ATOM 660 C C . GLY A 1 83 ? -21.778 -11.245 15.563 1.00 83.69 83 GLY A C 1
ATOM 661 O O . GLY A 1 83 ? -22.369 -11.133 16.635 1.00 83.69 83 GLY A O 1
ATOM 662 N N . ALA A 1 84 ? -20.764 -10.446 15.227 1.00 87.00 84 ALA A N 1
ATOM 663 C CA . ALA A 1 84 ? -20.287 -9.362 16.076 1.00 87.00 84 ALA A CA 1
ATOM 664 C C . ALA A 1 84 ? -21.203 -8.132 15.979 1.00 87.00 84 ALA A C 1
ATOM 666 O O . ALA A 1 84 ? -21.709 -7.779 14.908 1.00 87.00 84 ALA A O 1
ATOM 667 N N . ALA A 1 85 ? -21.397 -7.442 17.102 1.00 85.94 85 ALA A N 1
ATOM 668 C CA . ALA A 1 85 ? -22.268 -6.272 17.170 1.00 85.94 85 ALA A CA 1
ATOM 669 C C . ALA A 1 85 ? -21.690 -5.092 16.380 1.00 85.94 85 ALA A C 1
ATOM 671 O O . ALA A 1 85 ? -22.421 -4.391 15.684 1.00 85.94 85 ALA A O 1
ATOM 672 N N . PHE A 1 86 ? -20.371 -4.904 16.443 1.00 87.69 86 PHE A N 1
ATOM 673 C CA . PHE A 1 86 ? -19.661 -3.859 15.713 1.00 87.69 86 PHE A CA 1
ATOM 674 C C . PHE A 1 86 ? -18.297 -4.347 15.212 1.00 87.69 86 PHE A C 1
ATOM 676 O O . PHE A 1 86 ? -17.783 -5.381 15.642 1.00 87.69 86 PHE A O 1
ATOM 683 N N . GLY A 1 87 ? -17.731 -3.616 14.257 1.00 91.88 87 GLY A N 1
ATOM 684 C CA . GLY A 1 87 ? -16.384 -3.845 13.742 1.00 91.88 87 GLY A CA 1
ATOM 685 C C . GLY A 1 87 ? -15.501 -2.621 13.964 1.00 91.88 87 GLY A C 1
ATOM 686 O O . GLY A 1 87 ? -15.974 -1.490 13.856 1.00 91.88 87 GLY A O 1
ATOM 687 N N . ILE A 1 88 ? -14.222 -2.833 14.261 1.00 94.44 88 ILE A N 1
ATOM 688 C CA . ILE A 1 88 ? -13.241 -1.763 14.457 1.00 94.44 88 ILE A CA 1
ATOM 689 C C . ILE A 1 88 ? -12.137 -1.895 13.408 1.00 94.44 88 ILE A C 1
ATOM 691 O O . ILE A 1 88 ? -11.420 -2.890 13.381 1.00 94.44 88 ILE A O 1
ATOM 695 N N . LEU A 1 89 ? -11.973 -0.881 12.563 1.00 95.94 89 LEU A N 1
ATOM 696 C CA . LEU A 1 89 ? -10.794 -0.749 11.713 1.00 95.94 89 LEU A CA 1
ATOM 697 C C . LEU A 1 89 ? -9.745 0.069 12.464 1.00 95.94 89 LEU A C 1
ATOM 699 O O . LEU A 1 89 ? -9.963 1.248 12.732 1.00 95.94 89 LEU A O 1
ATOM 703 N N . VAL A 1 90 ? -8.607 -0.531 12.781 1.00 96.38 90 VAL A N 1
ATOM 704 C CA . VAL A 1 90 ? -7.472 0.139 13.421 1.00 96.38 90 VAL A CA 1
ATOM 705 C C . VAL A 1 90 ? -6.431 0.488 12.365 1.00 96.38 90 VAL A C 1
ATOM 707 O O . VAL A 1 90 ? -6.073 -0.353 11.544 1.00 96.38 90 VAL A O 1
ATOM 710 N N . THR A 1 91 ? -5.938 1.726 12.361 1.00 95.31 91 THR A N 1
ATOM 711 C CA . THR A 1 91 ? -4.952 2.180 11.371 1.00 95.31 91 THR A CA 1
ATOM 712 C C . THR A 1 91 ? -3.998 3.237 11.918 1.00 95.31 91 THR A C 1
ATOM 714 O O . THR A 1 91 ? -4.374 4.074 12.736 1.00 95.31 91 THR A O 1
ATOM 717 N N . ASN A 1 92 ? -2.753 3.231 11.431 1.00 93.62 92 ASN A N 1
ATOM 718 C CA . ASN A 1 92 ? -1.739 4.243 11.756 1.00 93.62 92 ASN A CA 1
ATOM 719 C C . ASN A 1 92 ? -1.910 5.561 10.978 1.00 93.62 92 ASN A C 1
ATOM 721 O O . ASN A 1 92 ? -1.077 6.460 11.104 1.00 93.62 92 ASN A O 1
ATOM 725 N N . SER A 1 93 ? -2.952 5.675 10.157 1.00 91.62 93 SER A N 1
ATOM 726 C CA . SER A 1 93 ? -3.159 6.811 9.261 1.00 91.62 93 SER A CA 1
ATOM 727 C C . SER A 1 93 ? -4.441 7.556 9.577 1.00 91.62 93 SER A C 1
ATOM 729 O O . SER A 1 93 ? -5.429 6.966 10.011 1.00 91.62 93 SER A O 1
ATOM 731 N N . ARG A 1 94 ? -4.452 8.864 9.309 1.00 89.75 94 ARG A N 1
ATOM 732 C CA . ARG A 1 94 ? -5.654 9.682 9.475 1.00 89.75 94 ARG A CA 1
ATOM 733 C C . ARG A 1 94 ? -6.612 9.467 8.321 1.00 89.75 94 ARG A C 1
ATOM 735 O O . ARG A 1 94 ? -6.204 9.327 7.167 1.00 89.75 94 ARG A O 1
ATOM 742 N N . LEU A 1 95 ? -7.901 9.526 8.636 1.00 88.50 95 LEU A N 1
ATOM 743 C CA . LEU A 1 95 ? -8.939 9.524 7.618 1.00 88.50 95 LEU A CA 1
ATOM 744 C C . LEU A 1 95 ? -9.178 10.943 7.101 1.00 88.50 95 LEU A C 1
ATOM 746 O O . LEU A 1 95 ? -9.503 11.864 7.856 1.00 88.50 95 LEU A O 1
ATOM 750 N N . ALA A 1 96 ? -9.083 11.099 5.786 1.00 86.00 96 ALA A N 1
ATOM 751 C CA . ALA A 1 96 ? -9.536 12.279 5.075 1.00 86.00 96 ALA A CA 1
ATOM 752 C C . ALA A 1 96 ? -11.054 12.488 5.269 1.00 86.00 96 ALA A C 1
ATOM 754 O O . ALA A 1 96 ? -11.797 11.516 5.445 1.00 86.00 96 ALA A O 1
ATOM 755 N N . PRO A 1 97 ? -11.563 13.730 5.149 1.00 86.06 97 PRO A N 1
ATOM 756 C CA . PRO A 1 97 ? -12.990 14.016 5.309 1.00 86.06 97 PRO A CA 1
ATOM 757 C C . PRO A 1 97 ? -13.904 13.144 4.436 1.00 86.06 97 PRO A C 1
ATOM 759 O O . PRO A 1 97 ? -14.927 12.663 4.908 1.00 86.06 97 PRO A O 1
ATOM 762 N N . SER A 1 98 ? -13.505 12.862 3.191 1.00 84.25 98 SER A N 1
ATOM 763 C CA . SER A 1 98 ? -14.257 11.986 2.281 1.00 84.25 98 SER A CA 1
ATOM 764 C C . SER A 1 98 ? -14.355 10.539 2.775 1.00 84.25 98 SER A C 1
ATOM 766 O O . SER A 1 98 ? -15.388 9.899 2.589 1.00 84.25 98 SER A O 1
ATOM 768 N N . GLN A 1 99 ? -13.303 10.022 3.416 1.00 89.38 99 GLN A N 1
ATOM 769 C CA . GLN A 1 99 ? -13.300 8.687 4.019 1.00 89.38 99 GLN A CA 1
ATOM 770 C C . GLN A 1 99 ? -14.206 8.656 5.256 1.00 89.38 99 GLN A C 1
ATOM 772 O O . GLN A 1 99 ? -14.981 7.714 5.412 1.00 89.38 99 GLN A O 1
ATOM 777 N N . ARG A 1 100 ? -14.181 9.709 6.091 1.00 88.00 100 ARG A N 1
ATOM 778 C CA . ARG A 1 100 ? -15.083 9.828 7.251 1.00 88.00 100 ARG A CA 1
ATOM 779 C C . ARG A 1 100 ? -16.554 9.884 6.831 1.00 88.00 100 ARG A C 1
ATOM 781 O O . ARG A 1 100 ? -17.355 9.149 7.391 1.00 88.00 100 ARG A O 1
ATOM 788 N N . SER A 1 101 ? -16.903 10.645 5.790 1.00 87.44 101 SER A N 1
ATOM 789 C CA . SER A 1 101 ? -18.275 10.647 5.254 1.00 87.44 101 SER A CA 1
ATOM 790 C C . SER A 1 101 ? -18.708 9.277 4.729 1.00 87.44 101 SER A C 1
ATOM 792 O O . SER A 1 101 ? -19.873 8.910 4.823 1.00 87.44 101 SER A O 1
ATOM 794 N N . ARG A 1 102 ? -17.783 8.477 4.184 1.00 84.56 102 ARG A N 1
ATOM 795 C CA . ARG A 1 102 ? -18.105 7.117 3.738 1.00 84.56 102 ARG A CA 1
ATOM 796 C C . ARG A 1 102 ? -18.345 6.157 4.908 1.00 84.56 102 ARG A C 1
ATOM 798 O O . ARG A 1 102 ? -19.187 5.273 4.771 1.00 84.56 102 ARG A O 1
ATOM 805 N N . LEU A 1 103 ? -17.675 6.350 6.046 1.00 87.44 103 LEU A N 1
ATOM 806 C CA . LEU A 1 103 ? -17.913 5.579 7.273 1.00 87.44 103 LEU A CA 1
ATOM 807 C C . LEU A 1 103 ? -19.361 5.713 7.774 1.00 87.44 103 LEU A C 1
ATOM 809 O O . LEU A 1 103 ? -19.892 4.757 8.324 1.00 87.44 103 LEU A O 1
ATOM 813 N N . GLU A 1 104 ? -20.040 6.834 7.507 1.00 86.31 104 GLU A N 1
ATOM 814 C CA . GLU A 1 104 ? -21.463 7.028 7.849 1.00 86.31 104 GLU A CA 1
ATOM 815 C C . GLU A 1 104 ? -22.387 5.994 7.177 1.00 86.31 104 GLU A C 1
ATOM 817 O O . GLU A 1 104 ? -23.482 5.726 7.663 1.00 86.31 104 GLU A O 1
ATOM 822 N N . SER A 1 105 ? -21.945 5.370 6.076 1.00 87.00 105 SER A N 1
ATOM 823 C CA . SER A 1 105 ? -22.667 4.260 5.434 1.00 87.00 105 SER A CA 1
ATOM 824 C C . SER A 1 105 ? -22.549 2.929 6.190 1.00 87.00 105 SER A C 1
ATOM 826 O O . SER A 1 105 ? -23.227 1.971 5.827 1.00 87.00 105 SER A O 1
ATOM 828 N N . PHE A 1 106 ? -21.688 2.856 7.207 1.00 87.19 106 PHE A N 1
ATOM 829 C CA . PHE A 1 106 ? -21.397 1.667 8.003 1.00 87.19 106 PHE A CA 1
ATOM 830 C C . PHE A 1 106 ? -21.669 1.954 9.491 1.00 87.19 106 PHE A C 1
ATOM 832 O O . PHE A 1 106 ? -20.735 2.126 10.276 1.00 87.19 106 PHE A O 1
ATOM 839 N N . PRO A 1 107 ? -22.944 2.011 9.918 1.00 85.62 107 PRO A N 1
ATOM 840 C CA . PRO A 1 107 ? -23.310 2.443 11.271 1.00 85.62 107 PRO A CA 1
ATOM 841 C C . PRO A 1 107 ? -22.779 1.520 12.378 1.00 85.62 107 PRO A C 1
ATOM 843 O O . PRO A 1 107 ? -22.579 1.975 13.504 1.00 85.62 107 PRO A O 1
ATOM 846 N N . ALA A 1 108 ? -22.511 0.251 12.059 1.00 88.06 108 ALA A N 1
ATOM 847 C CA . ALA A 1 108 ? -21.926 -0.735 12.966 1.00 88.06 108 ALA A CA 1
ATOM 848 C C . ALA A 1 108 ? -20.386 -0.762 12.933 1.00 88.06 108 ALA A C 1
ATOM 850 O O . ALA A 1 108 ? -19.777 -1.553 13.648 1.00 88.06 108 ALA A O 1
ATOM 851 N N . LEU A 1 109 ? -19.738 0.067 12.110 1.00 91.06 109 LEU A N 1
ATOM 852 C CA . LEU A 1 109 ? -18.282 0.135 12.047 1.00 91.06 109 LEU A CA 1
ATOM 853 C C . LEU A 1 109 ? -17.744 1.381 12.744 1.00 91.06 109 LEU A C 1
ATOM 855 O O . LEU A 1 109 ? -18.365 2.446 12.776 1.00 91.06 109 LEU A O 1
ATOM 859 N N . ARG A 1 110 ? -16.549 1.238 13.302 1.00 90.62 110 ARG A N 1
ATOM 860 C CA . ARG A 1 110 ? -15.756 2.309 13.900 1.00 90.62 110 ARG A CA 1
ATOM 861 C C . ARG A 1 110 ? -14.362 2.283 13.292 1.00 90.62 110 ARG A C 1
ATOM 863 O O . ARG A 1 110 ? -13.878 1.229 12.88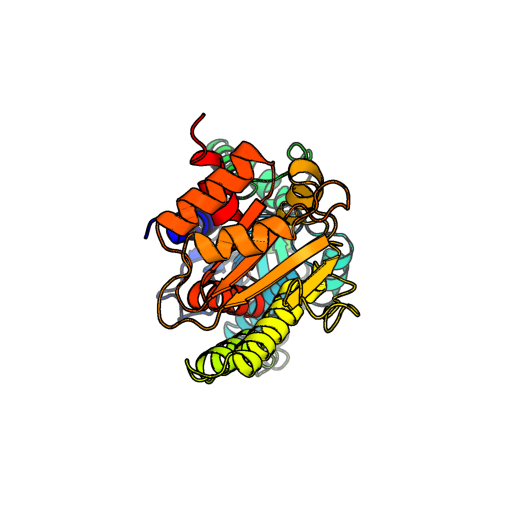5 1.00 90.62 110 ARG A O 1
ATOM 870 N N . VAL A 1 111 ? -13.716 3.443 13.235 1.00 93.06 111 VAL A N 1
ATOM 871 C CA . VAL A 1 111 ? -12.332 3.557 12.767 1.00 93.06 111 VAL A CA 1
ATOM 872 C C . VAL A 1 111 ? -11.503 4.209 13.853 1.00 93.06 111 VAL A C 1
ATOM 874 O O . VAL A 1 111 ? -11.827 5.305 14.300 1.00 93.06 111 VAL A O 1
ATOM 877 N N . TYR A 1 112 ? -10.459 3.511 14.281 1.00 93.75 112 TYR A N 1
ATOM 878 C CA . TYR A 1 112 ? -9.495 3.958 15.272 1.00 93.75 112 TYR A CA 1
ATOM 879 C C . TYR A 1 112 ? -8.237 4.348 14.504 1.00 93.75 112 TYR A C 1
ATOM 881 O O . TYR A 1 112 ? -7.378 3.515 14.209 1.00 93.75 112 TYR A O 1
ATOM 889 N N . ASP A 1 113 ? -8.200 5.616 14.101 1.00 93.31 113 ASP A N 1
ATOM 890 C CA . ASP A 1 113 ? -7.044 6.217 13.447 1.00 93.31 113 ASP A CA 1
ATOM 891 C C . ASP A 1 113 ? -5.956 6.598 14.458 1.00 93.31 113 ASP A C 1
ATOM 893 O O . ASP A 1 113 ? -6.117 6.460 15.674 1.00 93.31 113 ASP A O 1
ATOM 897 N N . ILE A 1 114 ? -4.839 7.110 13.946 1.00 92.12 114 ILE A N 1
ATOM 898 C CA . ILE A 1 114 ? -3.678 7.468 14.762 1.00 92.12 114 ILE A CA 1
ATOM 899 C C . ILE A 1 114 ? -3.992 8.444 15.903 1.00 92.12 114 ILE A C 1
ATOM 901 O O . ILE A 1 114 ? -3.350 8.363 16.948 1.00 92.12 114 ILE A O 1
ATOM 905 N N . ASP A 1 115 ? -4.975 9.335 15.744 1.00 90.69 115 ASP A N 1
ATOM 906 C CA . ASP A 1 115 ? -5.317 10.319 16.773 1.00 90.69 115 ASP A CA 1
ATOM 907 C C . ASP A 1 115 ? -6.049 9.640 17.937 1.00 90.69 115 ASP A C 1
ATOM 909 O O . ASP A 1 115 ? -5.714 9.860 19.104 1.00 90.69 115 ASP A O 1
ATOM 913 N N . ILE A 1 116 ? -6.978 8.730 17.625 1.00 91.94 116 ILE A N 1
ATOM 914 C CA . ILE A 1 116 ? -7.655 7.898 18.628 1.00 91.94 116 ILE A CA 1
ATOM 915 C C . ILE A 1 116 ? -6.652 6.983 19.333 1.00 91.94 116 ILE A C 1
ATOM 917 O O . ILE A 1 116 ? -6.647 6.912 20.564 1.00 91.94 116 ILE A O 1
ATOM 921 N N . LEU A 1 117 ? -5.775 6.312 18.582 1.00 93.69 117 LEU A N 1
ATOM 922 C CA . LEU A 1 117 ? -4.758 5.428 19.157 1.00 93.69 117 LEU A CA 1
ATOM 923 C C . LEU A 1 117 ? -3.809 6.191 20.089 1.00 93.69 117 LEU A C 1
ATOM 925 O O . LEU A 1 117 ? -3.522 5.718 21.189 1.00 93.69 117 LEU A O 1
ATOM 929 N N . ALA A 1 118 ? -3.371 7.389 19.692 1.00 91.62 118 ALA A N 1
ATOM 930 C CA . ALA A 1 118 ? -2.531 8.246 20.522 1.00 91.62 118 ALA A CA 1
ATOM 931 C C . ALA A 1 118 ? -3.260 8.705 21.795 1.00 91.62 118 ALA A C 1
ATOM 933 O O . ALA A 1 118 ? -2.674 8.670 22.879 1.00 91.62 118 ALA A O 1
ATOM 934 N N . GLY A 1 119 ? -4.539 9.080 21.688 1.00 90.81 119 GLY A N 1
ATOM 935 C CA . GLY A 1 119 ? -5.372 9.449 22.835 1.00 90.81 119 GLY A CA 1
ATOM 936 C C . GLY A 1 119 ? -5.541 8.301 23.834 1.00 90.81 119 GLY A C 1
ATOM 937 O O . GLY A 1 119 ? -5.331 8.485 25.032 1.00 90.81 119 GLY A O 1
ATOM 938 N N . LEU A 1 120 ? -5.843 7.093 23.349 1.00 90.56 120 LEU A N 1
ATOM 939 C CA . LEU A 1 120 ? -5.978 5.896 24.189 1.00 90.56 120 LEU A CA 1
ATOM 940 C C . LEU A 1 120 ? -4.638 5.469 24.818 1.00 90.56 120 LEU A C 1
ATOM 942 O O . LEU A 1 120 ? -4.615 4.960 25.940 1.00 90.56 120 LEU A O 1
ATOM 946 N N . ALA A 1 121 ? -3.516 5.695 24.129 1.00 91.62 121 ALA A N 1
ATOM 947 C CA . ALA A 1 121 ? -2.178 5.377 24.625 1.00 91.62 121 ALA A CA 1
ATOM 948 C C . ALA A 1 121 ? -1.590 6.445 25.569 1.00 91.62 121 ALA A C 1
ATOM 950 O O . ALA A 1 121 ? -0.590 6.175 26.234 1.00 91.62 121 ALA A O 1
ATOM 951 N N . GLN A 1 122 ? -2.192 7.637 25.677 1.00 85.88 122 GLN A N 1
ATOM 952 C CA . GLN A 1 122 ? -1.631 8.779 26.415 1.00 85.88 122 GLN A CA 1
ATOM 953 C C . GLN A 1 122 ? -1.327 8.467 27.895 1.00 85.88 122 GLN A C 1
ATOM 955 O O . GLN A 1 122 ? -0.350 8.972 28.449 1.00 85.88 122 GLN A O 1
ATOM 960 N N . GLY A 1 123 ? -2.130 7.611 28.535 1.00 85.31 123 GLY A N 1
ATOM 961 C CA . GLY A 1 123 ? -1.925 7.157 29.918 1.00 85.31 123 GLY A CA 1
ATOM 962 C C . GLY A 1 123 ? -0.847 6.076 30.096 1.00 85.31 123 GLY A C 1
ATOM 963 O O . GLY A 1 123 ? -0.547 5.693 31.227 1.00 85.31 123 GLY A O 1
ATOM 964 N N . HIS A 1 124 ? -0.257 5.583 29.004 1.00 92.81 124 HIS A N 1
ATOM 965 C CA . HIS A 1 124 ? 0.627 4.418 28.974 1.00 92.81 124 HIS A CA 1
ATOM 966 C C . HIS A 1 124 ? 1.914 4.725 28.186 1.00 92.81 124 HIS A C 1
ATOM 968 O O . HIS A 1 124 ? 1.986 4.448 26.988 1.00 92.81 124 HIS A O 1
ATOM 974 N N . PRO A 1 125 ? 2.972 5.251 28.840 1.00 92.50 125 PRO A N 1
ATOM 975 C CA . PRO A 1 125 ? 4.173 5.739 28.154 1.00 92.50 125 PRO A CA 1
ATOM 976 C C . PRO A 1 125 ? 4.857 4.725 27.227 1.00 92.50 125 PRO A C 1
ATOM 978 O O . PRO A 1 125 ? 5.394 5.110 26.194 1.00 92.50 125 PRO A O 1
ATOM 981 N N . SER A 1 126 ? 4.832 3.433 27.573 1.00 94.25 126 SER A N 1
ATOM 982 C CA . SER A 1 126 ? 5.404 2.374 26.732 1.00 94.25 126 SER A CA 1
ATOM 983 C C . SER A 1 126 ? 4.631 2.181 25.429 1.00 94.25 126 SER A C 1
ATOM 985 O O . SER A 1 126 ? 5.249 2.072 24.377 1.00 94.25 126 SER A O 1
ATOM 987 N N . LEU A 1 127 ? 3.295 2.186 25.491 1.00 94.12 127 LEU A N 1
ATOM 988 C CA . LEU A 1 127 ? 2.443 2.074 24.308 1.00 94.12 127 LEU A CA 1
ATOM 989 C C . LEU A 1 127 ? 2.545 3.328 23.441 1.00 94.12 127 LEU A C 1
ATOM 991 O O . LEU A 1 127 ? 2.674 3.222 22.228 1.00 94.12 127 LEU A O 1
ATOM 995 N N . ALA A 1 128 ? 2.556 4.515 24.051 1.00 92.50 128 ALA A N 1
ATOM 996 C CA . ALA A 1 128 ? 2.733 5.760 23.309 1.00 92.50 128 ALA A CA 1
ATOM 997 C C . ALA A 1 128 ? 4.056 5.770 22.517 1.00 92.50 128 ALA A C 1
ATOM 999 O O . ALA A 1 128 ? 4.061 6.111 21.336 1.00 92.50 128 ALA A O 1
ATOM 1000 N N . ALA A 1 129 ? 5.156 5.332 23.141 1.00 92.50 129 ALA A N 1
ATOM 1001 C CA . ALA A 1 129 ? 6.454 5.217 22.477 1.00 92.50 129 ALA A CA 1
ATOM 1002 C C . ALA A 1 129 ? 6.453 4.164 21.354 1.00 92.50 129 ALA A C 1
ATOM 1004 O O . ALA A 1 129 ? 7.036 4.392 20.295 1.00 92.50 129 ALA A O 1
ATOM 1005 N N . GLU A 1 130 ? 5.784 3.027 21.557 1.00 94.44 130 GLU A N 1
ATOM 1006 C CA . GLU A 1 130 ? 5.664 1.984 20.535 1.00 94.44 130 GLU A CA 1
ATOM 1007 C C . GLU A 1 130 ? 4.858 2.456 19.317 1.00 94.44 130 GLU A C 1
ATOM 1009 O O . GLU A 1 130 ? 5.296 2.259 18.183 1.00 94.44 130 GLU A O 1
ATOM 1014 N N . LEU A 1 131 ? 3.725 3.133 19.531 1.00 93.44 131 LEU A N 1
ATOM 1015 C CA . LEU A 1 131 ? 2.917 3.706 18.453 1.00 93.44 131 LEU A CA 1
ATOM 1016 C C . LEU A 1 131 ? 3.709 4.739 17.644 1.00 93.44 131 LEU A C 1
ATOM 1018 O O . LEU A 1 131 ? 3.621 4.763 16.413 1.00 93.44 131 LEU A O 1
ATOM 1022 N N . GLU A 1 132 ? 4.499 5.574 18.323 1.00 90.12 132 GLU A N 1
ATOM 1023 C CA . GLU A 1 132 ? 5.378 6.546 17.675 1.00 90.12 132 GLU A CA 1
ATOM 1024 C C . GLU A 1 132 ? 6.438 5.851 16.810 1.00 90.12 132 GLU A C 1
ATOM 1026 O O . GLU A 1 132 ? 6.649 6.241 15.660 1.00 90.12 132 GLU A O 1
ATOM 1031 N N . GLU A 1 133 ? 7.081 4.800 17.326 1.00 91.50 133 GLU A N 1
ATOM 1032 C CA . GLU A 1 133 ? 8.097 4.046 16.589 1.00 91.50 133 GLU A CA 1
ATOM 1033 C C . GLU A 1 133 ? 7.507 3.343 15.359 1.00 91.50 133 GLU A C 1
ATOM 1035 O O . GLU A 1 133 ? 8.082 3.430 14.269 1.00 91.50 133 GLU A O 1
ATOM 1040 N N . ILE A 1 134 ? 6.345 2.692 15.507 1.00 92.44 134 ILE A N 1
ATOM 1041 C CA . ILE A 1 134 ? 5.622 2.054 14.398 1.00 92.44 134 ILE A CA 1
ATOM 1042 C C . ILE A 1 134 ? 5.289 3.098 13.332 1.00 92.44 134 ILE A C 1
ATOM 1044 O O . ILE A 1 134 ? 5.602 2.903 12.157 1.00 92.44 134 ILE A O 1
ATOM 1048 N N . SER A 1 135 ? 4.711 4.229 13.742 1.00 89.12 135 SER A N 1
ATOM 1049 C CA . SER A 1 135 ? 4.289 5.292 12.824 1.00 89.12 135 SER A CA 1
ATOM 1050 C C . SER A 1 135 ? 5.475 5.903 12.083 1.00 89.12 135 SER A C 1
ATOM 1052 O O . SER A 1 135 ? 5.425 6.063 10.866 1.00 89.12 135 SER A O 1
ATOM 1054 N N . ARG A 1 136 ? 6.574 6.194 12.788 1.00 87.31 136 ARG A N 1
ATOM 1055 C CA . ARG A 1 136 ? 7.796 6.738 12.183 1.00 87.31 136 ARG A CA 1
ATOM 1056 C C . ARG A 1 136 ? 8.428 5.761 11.194 1.00 87.31 136 ARG A C 1
ATOM 1058 O O . ARG A 1 136 ? 8.923 6.187 10.159 1.00 87.31 136 ARG A O 1
ATOM 1065 N N . SER A 1 137 ? 8.404 4.469 11.513 1.00 89.06 137 SER A N 1
ATOM 1066 C CA . SER A 1 137 ? 8.981 3.428 10.656 1.00 89.06 137 SER A CA 1
ATOM 1067 C C . SER A 1 137 ? 8.131 3.154 9.415 1.00 89.06 137 SER A C 1
ATOM 1069 O O . SER A 1 137 ? 8.673 2.819 8.369 1.00 89.06 137 SER A O 1
ATOM 1071 N N . ALA A 1 138 ? 6.806 3.291 9.515 1.00 89.94 138 ALA A N 1
ATOM 1072 C CA . ALA A 1 138 ? 5.901 3.103 8.385 1.00 89.94 138 ALA A CA 1
ATOM 1073 C C . ALA A 1 138 ? 5.893 4.312 7.431 1.00 89.94 138 ALA A C 1
ATOM 1075 O O . ALA A 1 138 ? 5.887 4.140 6.214 1.00 89.94 138 ALA A O 1
ATOM 1076 N N . LEU A 1 139 ? 5.918 5.536 7.968 1.00 89.56 139 LEU A N 1
ATOM 1077 C CA . LEU A 1 139 ? 5.760 6.788 7.218 1.00 89.56 139 LEU A CA 1
ATOM 1078 C C . LEU A 1 139 ? 7.099 7.345 6.699 1.00 89.56 139 LEU A C 1
ATOM 1080 O O . LEU A 1 139 ? 7.452 8.493 6.967 1.00 89.56 139 LEU A O 1
ATOM 1084 N N . VAL A 1 140 ? 7.840 6.521 5.952 1.00 86.88 140 VAL A N 1
ATOM 1085 C CA . VAL A 1 140 ? 9.234 6.777 5.531 1.00 86.88 140 VAL A CA 1
ATOM 1086 C C . VAL A 1 140 ? 9.407 8.085 4.748 1.00 86.88 140 VAL A C 1
ATOM 1088 O O . VAL A 1 140 ? 10.325 8.854 5.020 1.00 86.88 140 VAL A O 1
ATOM 1091 N N . PHE A 1 141 ? 8.523 8.353 3.783 1.00 85.94 141 PHE A N 1
ATOM 1092 C CA . PHE A 1 141 ? 8.655 9.470 2.829 1.00 85.94 141 PHE A CA 1
ATOM 1093 C C . PHE A 1 141 ? 7.804 10.684 3.163 1.00 85.94 141 PHE A C 1
ATOM 1095 O O . PHE A 1 141 ? 7.446 11.480 2.295 1.00 85.94 141 PHE A O 1
ATOM 1102 N N . ARG A 1 142 ? 7.420 10.812 4.423 1.00 81.50 142 ARG A N 1
ATOM 1103 C CA . ARG A 1 142 ? 6.504 11.860 4.820 1.00 81.50 142 ARG A CA 1
ATOM 1104 C C . ARG A 1 142 ? 7.157 13.239 4.731 1.00 81.50 142 ARG A C 1
ATOM 1106 O O . ARG A 1 142 ? 8.212 13.474 5.310 1.00 81.50 142 ARG A O 1
ATOM 1113 N N . GLY A 1 143 ? 6.493 14.155 4.025 1.00 64.81 143 GLY A N 1
ATOM 1114 C CA . GLY A 1 143 ? 7.013 15.501 3.760 1.00 64.81 143 GLY A CA 1
ATOM 1115 C C . GLY A 1 143 ? 6.869 16.509 4.911 1.00 64.81 143 GLY A C 1
ATOM 1116 O O . GLY A 1 143 ? 7.485 17.570 4.857 1.00 64.81 143 GLY A O 1
ATOM 1117 N N . GLU A 1 144 ? 6.069 16.205 5.941 1.00 68.06 144 GLU A N 1
ATOM 1118 C CA . GLU A 1 144 ? 5.768 17.102 7.073 1.00 68.06 144 GLU A CA 1
ATOM 1119 C C . GLU A 1 144 ? 5.891 16.376 8.430 1.00 68.06 144 GLU A C 1
ATOM 1121 O O . GLU A 1 144 ? 5.723 15.161 8.506 1.00 68.06 144 GLU A O 1
ATOM 1126 N N . ASP A 1 145 ? 6.141 17.102 9.528 1.00 66.19 145 ASP A N 1
ATOM 1127 C CA . ASP A 1 145 ? 6.161 16.549 10.899 1.00 66.19 145 ASP A CA 1
ATOM 1128 C C . ASP A 1 145 ? 4.809 15.964 11.303 1.00 66.19 145 ASP A C 1
ATOM 1130 O O . ASP A 1 145 ? 3.783 16.444 10.823 1.00 66.19 145 ASP A O 1
ATOM 1134 N N . LEU A 1 146 ? 4.776 14.924 12.167 1.00 63.78 146 LEU A N 1
ATOM 1135 C CA . LEU A 1 146 ? 3.511 14.296 12.618 1.00 63.78 146 LEU A CA 1
ATOM 1136 C C . LEU A 1 146 ? 2.576 15.396 13.083 1.00 63.78 146 LEU A C 1
ATOM 1138 O O . LEU A 1 146 ? 2.989 16.210 13.914 1.00 63.78 146 LEU A O 1
ATOM 1142 N N . PRO A 1 147 ? 1.367 15.498 12.500 1.00 64.94 147 PRO A N 1
ATOM 1143 C CA . PRO A 1 147 ? 0.519 16.592 12.887 1.00 64.94 147 PRO A CA 1
ATOM 1144 C C . PRO A 1 147 ? 0.190 16.357 14.359 1.00 64.94 147 PRO A C 1
ATOM 1146 O O . PRO A 1 147 ? 0.088 15.212 14.807 1.00 64.94 147 PRO A O 1
ATOM 1149 N N . ILE A 1 148 ? 0.054 17.437 15.123 1.00 69.50 148 ILE A N 1
ATOM 1150 C CA . ILE A 1 148 ? -0.330 17.314 16.529 1.00 69.50 148 ILE A CA 1
ATOM 1151 C C . ILE A 1 148 ? -1.613 16.482 16.568 1.00 69.50 148 ILE A C 1
ATOM 1153 O O . ILE A 1 148 ? -2.542 16.755 15.795 1.00 69.50 148 ILE A O 1
ATOM 1157 N N . ALA A 1 149 ? -1.608 15.423 17.383 1.00 70.69 149 ALA A N 1
ATOM 1158 C CA . ALA A 1 149 ? -2.760 14.548 17.522 1.00 70.69 149 ALA A CA 1
ATOM 1159 C C . ALA A 1 149 ? -3.980 15.401 17.865 1.00 70.69 149 ALA A C 1
ATOM 1161 O O . ALA A 1 149 ? -3.905 16.266 18.747 1.00 70.69 149 ALA A O 1
ATOM 1162 N N . GLU A 1 150 ? -5.074 15.209 17.132 1.00 76.81 150 GLU A N 1
ATOM 1163 C CA . GLU A 1 150 ? -6.303 15.908 17.482 1.00 76.81 150 GLU A CA 1
ATOM 1164 C C . GLU A 1 150 ? -6.735 15.452 18.883 1.00 76.81 150 GLU A C 1
ATOM 1166 O O . GLU A 1 150 ? -6.639 14.262 19.188 1.00 76.81 150 GLU A O 1
ATOM 1171 N N . PRO A 1 151 ? -7.153 16.368 19.777 1.00 74.88 151 PRO A N 1
ATOM 1172 C CA . PRO A 1 151 ? -7.599 15.976 21.103 1.00 74.88 151 PRO A CA 1
ATOM 1173 C C . PRO A 1 151 ? -8.795 15.032 20.986 1.00 74.88 151 PRO A C 1
ATOM 1175 O O . PRO A 1 151 ? -9.885 15.440 20.584 1.00 74.88 151 PRO A O 1
ATOM 1178 N N . VAL A 1 152 ? -8.588 13.776 21.360 1.00 81.31 152 VAL A N 1
ATOM 1179 C CA . VAL A 1 152 ? -9.647 12.780 21.506 1.00 81.31 152 VAL A CA 1
ATOM 1180 C C . VAL A 1 152 ? -9.955 12.646 22.990 1.00 81.31 152 VAL A C 1
ATOM 1182 O O . VAL A 1 152 ? -9.040 12.667 23.808 1.00 81.31 152 VAL A O 1
ATOM 1185 N N . ASP A 1 153 ? -11.234 12.516 23.344 1.00 80.38 153 ASP A N 1
ATOM 1186 C CA . ASP A 1 153 ? -11.641 12.112 24.690 1.00 80.38 153 ASP A CA 1
ATOM 1187 C C . ASP A 1 153 ? -11.604 10.572 24.766 1.00 80.38 153 ASP A C 1
ATOM 1189 O O . ASP A 1 153 ? -12.467 9.906 24.171 1.00 80.38 153 ASP A O 1
ATOM 1193 N N . PRO A 1 154 ? -10.613 9.974 25.460 1.00 77.56 154 PRO A N 1
ATOM 1194 C CA . PRO A 1 154 ? -10.481 8.524 25.536 1.00 77.56 154 PRO A CA 1
ATOM 1195 C C . PRO A 1 154 ? -11.669 7.892 26.263 1.00 77.56 154 PRO A C 1
ATOM 1197 O O . PRO A 1 154 ? -12.120 6.817 25.877 1.00 77.56 154 PRO A O 1
ATOM 1200 N N . ALA A 1 155 ? -12.210 8.576 27.279 1.00 75.62 155 ALA A N 1
ATOM 1201 C CA . ALA A 1 155 ? -13.354 8.091 28.038 1.00 75.62 155 ALA A CA 1
ATOM 1202 C C . ALA A 1 155 ? -14.610 8.085 27.168 1.00 75.62 155 ALA A C 1
ATOM 1204 O O . ALA A 1 155 ? -15.347 7.105 27.187 1.00 75.62 155 ALA A O 1
ATOM 1205 N N . LYS A 1 156 ? -14.815 9.123 26.348 1.00 80.31 156 LYS A N 1
ATOM 1206 C CA . LYS A 1 156 ? -15.904 9.143 25.364 1.00 80.31 156 LYS A CA 1
ATOM 1207 C C . LYS A 1 156 ? -15.747 8.037 24.321 1.00 80.31 156 LYS A C 1
ATOM 1209 O O . LYS A 1 156 ? -16.715 7.352 24.033 1.00 80.31 156 LYS A O 1
ATOM 1214 N N . THR A 1 157 ? -14.545 7.836 23.786 1.00 80.38 157 THR A N 1
ATOM 1215 C CA . THR A 1 157 ? -14.274 6.783 22.787 1.00 80.38 157 THR A CA 1
ATOM 1216 C C . THR A 1 157 ? -14.557 5.393 23.362 1.00 80.38 157 THR A C 1
ATOM 1218 O O . THR A 1 157 ? -15.182 4.552 22.721 1.00 80.38 157 THR A O 1
ATOM 1221 N N . LEU A 1 158 ? -14.133 5.155 24.604 1.00 75.69 158 LEU A N 1
ATOM 1222 C CA . LEU A 1 158 ? -14.384 3.903 25.308 1.00 75.69 158 LEU A CA 1
ATOM 1223 C C . LEU A 1 158 ? -15.870 3.734 25.651 1.00 75.69 158 LEU A C 1
ATOM 1225 O O . LEU A 1 158 ? -16.420 2.650 25.480 1.00 75.69 158 LEU A O 1
ATOM 1229 N N . ALA A 1 159 ? -16.534 4.810 26.077 1.00 74.25 159 ALA A N 1
ATOM 1230 C CA . ALA A 1 159 ? -17.971 4.826 26.310 1.00 74.25 159 ALA A CA 1
ATOM 1231 C C . ALA A 1 159 ? -18.745 4.570 25.013 1.00 74.25 159 ALA A C 1
ATOM 1233 O O . ALA A 1 159 ? -19.685 3.799 25.030 1.00 74.25 159 ALA A O 1
ATOM 1234 N N . GLU A 1 160 ? -18.334 5.094 23.860 1.00 75.38 160 GLU A N 1
ATOM 1235 C CA . GLU A 1 160 ? -18.947 4.758 22.568 1.00 75.38 160 GLU A CA 1
ATOM 1236 C C . GLU A 1 160 ? -18.806 3.263 22.229 1.00 75.38 160 GLU A C 1
ATOM 1238 O O . GLU A 1 160 ? -19.683 2.704 21.575 1.00 75.38 160 GLU A O 1
ATOM 1243 N N . LEU A 1 161 ? -17.754 2.598 22.717 1.00 73.62 161 LEU A N 1
ATOM 1244 C CA . LEU A 1 161 ? -17.555 1.155 22.566 1.00 73.62 161 LEU A CA 1
ATOM 1245 C C . LEU A 1 161 ? -18.392 0.310 23.546 1.00 73.62 161 LEU A C 1
ATOM 1247 O O . LEU A 1 161 ? -18.750 -0.826 23.241 1.00 73.62 161 LEU A O 1
ATOM 1251 N N . MET A 1 162 ? -18.672 0.846 24.739 1.00 68.31 162 MET A N 1
ATOM 1252 C CA . MET A 1 162 ? -19.390 0.157 25.825 1.00 68.31 162 MET A CA 1
ATOM 1253 C C . MET A 1 162 ? -20.890 0.501 25.898 1.00 68.31 162 MET A C 1
ATOM 1255 O O . MET A 1 162 ? -21.694 -0.302 26.376 1.00 68.31 162 MET A O 1
ATOM 1259 N N . GLU A 1 163 ? -21.258 1.715 25.504 1.00 62.03 163 GLU A N 1
ATOM 1260 C CA . GLU A 1 163 ? -22.557 2.382 25.679 1.00 62.03 163 GLU A CA 1
ATOM 1261 C C . GLU A 1 163 ? -23.132 2.933 24.375 1.00 62.03 163 GLU A C 1
ATOM 1263 O O . GLU A 1 163 ? -24.342 3.140 24.315 1.00 62.03 163 GLU A O 1
ATOM 1268 N N . GLY A 1 164 ? -22.294 3.221 23.371 1.00 54.28 164 GLY A N 1
ATOM 1269 C CA . GLY A 1 164 ? -22.750 3.815 22.116 1.00 54.28 164 GLY A CA 1
ATOM 1270 C C . GLY A 1 164 ? -23.823 2.938 21.501 1.00 54.28 164 GLY A C 1
ATOM 1271 O O . GLY A 1 164 ? -23.610 1.729 21.470 1.00 54.28 164 GLY A O 1
ATOM 1272 N N . ASP A 1 165 ? -24.939 3.559 21.082 1.00 50.66 165 ASP A N 1
ATOM 1273 C CA . ASP A 1 165 ? -26.156 2.924 20.560 1.00 50.66 165 ASP A CA 1
ATOM 1274 C C . ASP A 1 165 ? -25.820 1.593 19.885 1.00 50.66 165 ASP A C 1
ATOM 1276 O O . ASP A 1 165 ? -25.486 1.542 18.697 1.00 50.66 165 ASP A O 1
ATOM 1280 N N . LEU A 1 166 ? -25.846 0.511 20.675 1.00 50.25 166 LEU A N 1
ATOM 1281 C CA . LEU A 1 166 ? -25.851 -0.834 20.136 1.00 50.25 166 LEU A CA 1
ATOM 1282 C C . LEU A 1 166 ? -27.096 -0.796 19.262 1.00 50.25 166 LEU A C 1
ATOM 1284 O O . LEU A 1 166 ? -28.156 -0.530 19.840 1.00 50.25 166 LEU A O 1
ATOM 1288 N N . PRO A 1 167 ? -26.994 -0.926 17.921 1.00 48.47 167 PRO A N 1
ATOM 1289 C CA . PRO A 1 167 ? -28.180 -0.932 17.079 1.00 48.47 167 PRO A CA 1
ATOM 1290 C C . PRO A 1 167 ? -29.132 -1.909 17.743 1.00 48.47 167 PRO A C 1
ATOM 1292 O O . PRO A 1 167 ? -28.716 -3.049 17.956 1.00 48.47 167 PRO A O 1
ATOM 1295 N N . GLU A 1 168 ? -30.268 -1.374 18.217 1.00 46.19 168 GLU A N 1
ATOM 1296 C CA . GLU A 1 168 ? -31.206 -1.996 19.156 1.00 46.19 168 GLU A CA 1
ATOM 1297 C C . GLU A 1 168 ? -31.216 -3.483 18.865 1.00 46.19 168 GLU A C 1
ATOM 1299 O O . GLU A 1 168 ? -31.713 -3.808 17.795 1.00 46.19 168 GLU A O 1
ATOM 1304 N N . LEU A 1 169 ? -30.496 -4.284 19.690 1.00 46.12 169 LEU A N 1
ATOM 1305 C CA . LEU A 1 169 ? -29.946 -5.601 19.313 1.00 46.12 169 LEU A CA 1
ATOM 1306 C C . LEU A 1 169 ? -30.859 -6.224 18.280 1.00 46.12 169 LEU A C 1
ATOM 1308 O O . LEU A 1 169 ? -31.915 -6.714 18.681 1.00 46.12 169 LEU A O 1
ATOM 1312 N N . ALA A 1 170 ? -30.488 -6.090 16.997 1.00 44.97 170 ALA A N 1
ATOM 1313 C CA . ALA A 1 170 ? -31.303 -6.571 15.895 1.00 44.97 170 ALA A CA 1
ATOM 1314 C C . ALA A 1 170 ? -31.758 -7.955 16.336 1.00 44.97 170 ALA A C 1
ATOM 1316 O O . ALA A 1 170 ? -30.892 -8.781 16.672 1.00 44.97 170 ALA A O 1
ATOM 1317 N N . GLU A 1 171 ? -33.075 -8.162 16.496 1.00 43.44 171 GLU A N 1
ATOM 1318 C CA . GLU A 1 171 ? -33.564 -9.462 16.955 1.00 43.44 171 GLU A CA 1
ATOM 1319 C C . GLU A 1 171 ? -32.871 -10.518 16.081 1.00 43.44 171 GLU A C 1
ATOM 1321 O O . GLU A 1 171 ? -32.531 -10.211 14.940 1.00 43.44 171 GLU A O 1
ATOM 1326 N N . PRO A 1 172 ? -32.583 -11.741 16.548 1.00 45.66 172 PRO A N 1
ATOM 1327 C CA . PRO A 1 172 ? -31.807 -12.707 15.761 1.00 45.66 172 PRO A CA 1
ATOM 1328 C C . PRO A 1 172 ? -32.303 -12.920 14.308 1.00 45.66 172 PRO A C 1
ATOM 1330 O O . PRO A 1 172 ? -31.557 -13.442 13.484 1.00 45.66 172 PRO A O 1
ATOM 1333 N N . GLU A 1 173 ? -33.536 -12.505 13.992 1.00 48.38 173 GLU A N 1
ATOM 1334 C CA . GLU A 1 173 ? -34.135 -12.437 12.653 1.00 48.38 173 GLU A CA 1
ATOM 1335 C C . GLU A 1 173 ? -33.749 -11.209 11.779 1.00 48.38 173 GLU A C 1
ATOM 1337 O O . GLU A 1 173 ? -33.934 -11.272 10.565 1.00 48.38 173 GLU A O 1
ATOM 1342 N N . GLU A 1 174 ? -33.200 -10.119 12.327 1.00 51.81 174 GLU A N 1
ATOM 1343 C CA . GLU A 1 174 ? -32.833 -8.869 11.629 1.00 51.81 174 GLU A CA 1
ATOM 1344 C C . GLU A 1 174 ? -31.346 -8.759 11.236 1.00 51.81 174 GLU A C 1
ATOM 1346 O O . GLU A 1 174 ? -30.992 -7.945 10.375 1.00 51.81 174 GLU A O 1
ATOM 1351 N N . LEU A 1 175 ? -30.452 -9.577 11.806 1.00 54.25 175 LEU A N 1
ATOM 1352 C CA . LEU A 1 175 ? -29.073 -9.652 11.315 1.00 54.25 175 LEU A CA 1
ATOM 1353 C C . LEU A 1 175 ? -29.075 -10.256 9.899 1.00 54.25 175 LEU A C 1
ATOM 1355 O O . LEU A 1 175 ? -29.700 -11.298 9.683 1.00 54.25 175 LEU A O 1
ATOM 1359 N N . PRO A 1 176 ? -28.382 -9.648 8.914 1.00 54.84 176 PRO A N 1
ATOM 1360 C CA . PRO A 1 176 ? -28.327 -10.199 7.568 1.00 54.84 176 PRO A CA 1
ATOM 1361 C C . PRO A 1 176 ? -27.819 -11.643 7.619 1.00 54.84 176 PRO A C 1
ATOM 1363 O O . PRO A 1 176 ? -26.685 -11.912 8.005 1.00 54.84 176 PRO A O 1
ATOM 1366 N N . VAL A 1 177 ? -28.689 -12.569 7.204 1.00 60.38 177 VAL A N 1
ATOM 1367 C CA . VAL A 1 177 ? -28.489 -14.029 7.280 1.00 60.38 177 VAL A CA 1
ATOM 1368 C C . VAL A 1 177 ? -27.247 -14.489 6.501 1.00 60.38 177 VAL A C 1
ATOM 1370 O O . VAL A 1 177 ? -26.723 -15.575 6.740 1.00 60.38 177 VAL A O 1
ATOM 1373 N N . ALA A 1 178 ? -26.758 -13.665 5.570 1.00 67.06 178 ALA A N 1
ATOM 1374 C CA . ALA A 1 178 ? -25.542 -13.915 4.815 1.00 67.06 178 ALA A CA 1
ATOM 1375 C C . ALA A 1 178 ? -24.671 -12.649 4.723 1.00 67.06 178 ALA A C 1
ATOM 1377 O O . ALA A 1 178 ? -25.207 -11.553 4.523 1.00 67.06 178 ALA A O 1
ATOM 1378 N N . PRO A 1 179 ? -23.333 -12.786 4.807 1.00 68.88 179 PRO A N 1
ATOM 1379 C CA . PRO A 1 179 ? -22.426 -11.670 4.580 1.00 68.88 179 PRO A CA 1
ATOM 1380 C C . PRO A 1 179 ? -22.592 -11.113 3.151 1.00 68.88 179 PRO A C 1
ATOM 1382 O O . PRO A 1 179 ? -22.932 -11.872 2.235 1.00 68.88 179 PRO A O 1
ATOM 1385 N N . PRO A 1 180 ? -22.318 -9.809 2.929 1.00 71.81 180 PRO A N 1
ATOM 1386 C CA . PRO A 1 180 ? -22.279 -9.203 1.597 1.00 71.81 180 PRO A CA 1
ATOM 1387 C C . PRO A 1 180 ? -21.452 -10.038 0.602 1.00 71.81 180 PRO A C 1
ATOM 1389 O O . PRO A 1 180 ? -20.571 -10.787 1.032 1.00 71.81 180 PRO A O 1
ATOM 1392 N N . PRO A 1 181 ? -21.647 -9.920 -0.723 1.00 74.25 181 PRO A N 1
ATOM 1393 C CA . PRO A 1 181 ? -20.771 -10.581 -1.695 1.00 74.25 181 PRO A CA 1
ATOM 1394 C C . PRO A 1 181 ? -19.311 -10.129 -1.540 1.00 74.25 181 PRO A C 1
ATOM 1396 O O . PRO A 1 181 ? -19.052 -9.014 -1.090 1.00 74.25 181 PRO A O 1
ATOM 1399 N N . GLU A 1 182 ? -18.356 -11.007 -1.874 1.00 75.00 182 GLU A N 1
ATOM 1400 C CA . GLU A 1 182 ? -16.927 -10.653 -1.854 1.00 75.00 182 GLU A CA 1
ATOM 1401 C C . GLU A 1 182 ? -16.672 -9.472 -2.792 1.00 75.00 182 GLU A C 1
ATOM 1403 O O . GLU A 1 182 ? -17.196 -9.485 -3.912 1.00 75.00 182 GLU A O 1
ATOM 1408 N N . PRO A 1 183 ? -15.874 -8.468 -2.372 1.00 77.12 183 PRO A N 1
ATOM 1409 C CA . PRO A 1 183 ? -15.393 -7.454 -3.294 1.00 77.12 183 PRO A CA 1
ATOM 1410 C C . PRO A 1 183 ? -14.729 -8.123 -4.509 1.00 77.12 183 PRO A C 1
ATOM 1412 O O . PRO A 1 183 ? -14.062 -9.153 -4.357 1.00 77.12 183 PRO A O 1
ATOM 1415 N N . PRO A 1 184 ? -14.910 -7.578 -5.723 1.00 81.44 184 PRO A N 1
ATOM 1416 C CA . PRO A 1 184 ? -14.326 -8.162 -6.923 1.00 81.44 184 PRO A CA 1
ATOM 1417 C C . PRO A 1 184 ? -12.796 -8.173 -6.823 1.00 81.44 184 PRO A C 1
ATOM 1419 O O . PRO A 1 184 ? -12.183 -7.136 -6.579 1.00 81.44 184 PRO A O 1
ATOM 1422 N N . LYS A 1 185 ? -12.182 -9.336 -7.065 1.00 90.31 185 LYS A N 1
ATOM 1423 C CA . LYS A 1 185 ? -10.724 -9.551 -7.010 1.00 90.31 185 LYS A CA 1
ATOM 1424 C C . LYS A 1 185 ? -10.053 -9.229 -8.343 1.00 90.31 185 LYS A C 1
ATOM 1426 O O . LYS A 1 185 ? -9.408 -10.072 -8.966 1.00 90.31 185 LYS A O 1
ATOM 1431 N N . ARG A 1 186 ? -10.261 -7.998 -8.813 1.00 93.88 186 ARG A N 1
ATOM 1432 C CA . ARG A 1 186 ? -9.780 -7.555 -10.127 1.00 93.88 186 ARG A CA 1
ATOM 1433 C C . ARG A 1 186 ? -8.254 -7.580 -10.209 1.00 93.88 186 ARG A C 1
ATOM 1435 O O . ARG A 1 186 ? -7.715 -7.871 -11.274 1.00 93.88 186 ARG A O 1
ATOM 1442 N N . GLY A 1 187 ? -7.556 -7.306 -9.110 1.00 95.44 187 GLY A N 1
ATOM 1443 C CA . GLY A 1 187 ? -6.106 -7.439 -9.034 1.00 95.44 187 GLY A CA 1
ATOM 1444 C C . GLY A 1 187 ? -5.632 -8.878 -9.260 1.00 95.44 187 GLY A C 1
ATOM 1445 O O . GLY A 1 187 ? -4.668 -9.094 -9.997 1.00 95.44 187 GLY A O 1
ATOM 1446 N N . ALA A 1 188 ? -6.326 -9.862 -8.685 1.00 96.00 188 ALA A N 1
ATOM 1447 C CA . ALA A 1 188 ? -6.040 -11.279 -8.909 1.00 96.00 188 ALA A CA 1
ATOM 1448 C C . ALA A 1 188 ? -6.259 -11.695 -10.373 1.00 96.00 188 ALA A C 1
ATOM 1450 O O . ALA A 1 188 ? -5.410 -12.389 -10.938 1.00 96.00 188 ALA A O 1
ATOM 1451 N N . ASP A 1 189 ? -7.340 -11.225 -11.002 1.00 97.06 189 ASP A N 1
ATOM 1452 C CA . ASP A 1 189 ? -7.619 -11.479 -12.422 1.00 97.06 189 ASP A CA 1
ATOM 1453 C C . ASP A 1 189 ? -6.517 -10.886 -13.318 1.00 97.06 189 ASP A C 1
ATOM 1455 O O . ASP A 1 189 ? -5.932 -11.589 -14.141 1.00 97.06 189 ASP A O 1
ATOM 1459 N N . LEU A 1 190 ? -6.133 -9.626 -13.083 1.00 97.75 190 LEU A N 1
ATOM 1460 C CA . LEU A 1 190 ? -5.041 -8.957 -13.806 1.00 97.75 190 LEU A CA 1
ATOM 1461 C C . LEU A 1 190 ? -3.695 -9.677 -13.623 1.00 97.75 190 LEU A C 1
ATOM 1463 O O . LEU A 1 190 ? -2.907 -9.797 -14.563 1.00 97.75 190 LEU A O 1
ATOM 1467 N N . CYS A 1 191 ? -3.419 -10.187 -12.420 1.00 97.50 191 CYS A N 1
ATOM 1468 C CA . CYS A 1 191 ? -2.228 -10.993 -12.172 1.00 97.50 191 CYS A CA 1
ATOM 1469 C C . CYS A 1 191 ? -2.254 -12.308 -12.975 1.00 97.50 191 CYS A C 1
ATOM 1471 O O . CYS A 1 191 ? -1.238 -12.698 -13.565 1.00 97.50 191 CYS A O 1
ATOM 1473 N N . ALA A 1 192 ? -3.408 -12.983 -13.030 1.00 96.75 192 ALA A N 1
ATOM 1474 C CA . ALA A 1 192 ? -3.588 -14.193 -13.826 1.00 96.75 192 ALA A CA 1
ATOM 1475 C C . ALA A 1 192 ? -3.388 -13.918 -15.326 1.00 96.75 192 ALA A C 1
ATOM 1477 O O . ALA A 1 192 ? -2.681 -14.684 -15.989 1.00 96.75 192 ALA A O 1
ATOM 1478 N N . ASP A 1 193 ? -3.906 -12.797 -15.832 1.00 95.88 193 ASP A N 1
ATOM 1479 C CA . ASP A 1 193 ? -3.740 -12.366 -17.222 1.00 95.88 193 ASP A CA 1
ATOM 1480 C C . ASP A 1 193 ? -2.260 -12.172 -17.583 1.00 95.88 193 ASP A C 1
ATOM 1482 O O . ASP A 1 193 ? -1.776 -12.757 -18.557 1.00 95.88 193 ASP A O 1
ATOM 1486 N N . ILE A 1 194 ? -1.491 -11.445 -16.759 1.00 95.81 194 ILE A N 1
ATOM 1487 C CA . ILE A 1 194 ? -0.043 -11.248 -16.973 1.00 95.81 194 ILE A CA 1
ATOM 1488 C C . ILE A 1 194 ? 0.699 -12.594 -17.013 1.00 95.81 194 ILE A C 1
ATOM 1490 O O . ILE A 1 194 ? 1.598 -12.810 -17.840 1.00 95.81 194 ILE A O 1
ATOM 1494 N N . HIS A 1 195 ? 0.343 -13.521 -16.118 1.00 94.12 195 HIS A N 1
ATOM 1495 C CA . HIS A 1 195 ? 0.938 -14.856 -16.082 1.00 94.12 195 HIS A CA 1
ATOM 1496 C C . HIS A 1 195 ? 0.560 -15.714 -17.295 1.00 94.12 195 HIS A C 1
ATOM 1498 O O . HIS A 1 195 ? 1.391 -16.514 -17.737 1.00 94.12 195 HIS A O 1
ATOM 1504 N N . GLY A 1 196 ? -0.637 -15.521 -17.853 1.00 92.19 196 GLY A N 1
ATOM 1505 C CA . GLY A 1 196 ? -1.126 -16.203 -19.051 1.00 92.19 196 GLY A CA 1
ATOM 1506 C C . GLY A 1 196 ? -0.382 -15.825 -20.336 1.00 92.19 196 GLY A C 1
ATOM 1507 O O . GLY A 1 196 ? -0.358 -16.608 -21.288 1.00 92.19 196 GLY A O 1
ATOM 1508 N N . VAL A 1 197 ? 0.289 -14.669 -20.375 1.00 90.44 197 VAL A N 1
ATOM 1509 C CA . VAL A 1 197 ? 1.040 -14.231 -21.559 1.00 90.44 197 VAL A CA 1
ATOM 1510 C C . VAL A 1 197 ? 2.329 -15.040 -21.740 1.00 90.44 197 VAL A C 1
ATOM 1512 O O . VAL A 1 197 ? 3.146 -15.173 -20.825 1.00 90.44 197 VAL A O 1
ATOM 1515 N N . GLY A 1 198 ? 2.578 -15.522 -22.962 1.00 82.00 198 GLY A N 1
ATOM 1516 C CA . GLY A 1 198 ? 3.811 -16.223 -23.332 1.00 82.00 198 GLY A CA 1
ATOM 1517 C C . GLY A 1 198 ? 5.075 -15.346 -23.283 1.00 82.00 198 GLY A C 1
ATOM 1518 O O . GLY A 1 198 ? 5.046 -14.133 -23.483 1.00 82.00 198 GLY A O 1
ATOM 1519 N N . LYS A 1 199 ? 6.238 -15.969 -23.060 1.00 74.12 199 LYS A N 1
ATOM 1520 C CA . LYS A 1 199 ? 7.541 -15.273 -22.933 1.00 74.12 199 LYS A CA 1
ATOM 1521 C C . LYS A 1 199 ? 8.113 -14.732 -24.252 1.00 74.12 199 LYS A C 1
ATOM 1523 O O . LYS A 1 199 ? 9.133 -14.057 -24.233 1.00 74.12 199 LYS A O 1
ATOM 1528 N N . SER A 1 200 ? 7.507 -15.070 -25.389 1.00 71.75 200 SER A N 1
ATOM 1529 C CA . SER A 1 200 ? 7.965 -14.686 -26.732 1.00 71.75 200 SER A CA 1
ATOM 1530 C C . SER A 1 200 ? 7.157 -13.550 -27.359 1.00 71.75 200 SER A C 1
ATOM 1532 O O . SER A 1 200 ? 7.472 -13.142 -28.473 1.00 71.75 200 SER A O 1
ATOM 1534 N N . VAL A 1 201 ? 6.114 -13.052 -26.684 1.00 79.31 201 VAL A N 1
ATOM 1535 C CA . VAL A 1 201 ? 5.195 -12.054 -27.249 1.00 79.31 201 VAL A CA 1
ATOM 1536 C C . VAL A 1 201 ? 5.234 -10.791 -26.391 1.00 79.31 201 VAL A C 1
ATOM 1538 O O . VAL A 1 201 ? 4.664 -10.760 -25.305 1.00 79.31 201 VAL A O 1
ATOM 1541 N N . ALA A 1 202 ? 5.969 -9.771 -26.843 1.00 81.81 202 ALA A N 1
ATOM 1542 C CA . ALA A 1 202 ? 6.194 -8.538 -26.080 1.00 81.81 202 ALA A CA 1
ATOM 1543 C C . ALA A 1 202 ? 4.907 -7.715 -25.910 1.00 81.81 202 ALA A C 1
ATOM 1545 O O . ALA A 1 202 ? 4.499 -7.455 -24.785 1.00 81.81 202 ALA A O 1
ATOM 1546 N N . LYS A 1 203 ? 4.200 -7.444 -27.013 1.00 87.94 203 LYS A N 1
ATOM 1547 C CA . LYS A 1 203 ? 3.021 -6.569 -27.022 1.00 87.94 203 LYS A CA 1
ATOM 1548 C C . LYS A 1 203 ? 1.874 -7.000 -26.082 1.00 87.94 203 LYS A C 1
ATOM 1550 O O . LYS A 1 203 ? 1.440 -6.175 -25.293 1.00 87.94 203 LYS A O 1
ATOM 1555 N N . PRO A 1 204 ? 1.419 -8.269 -26.047 1.00 91.62 204 PRO A N 1
ATOM 1556 C CA . PRO A 1 204 ? 0.382 -8.675 -25.092 1.00 91.62 204 PRO A CA 1
ATOM 1557 C C . PRO A 1 204 ? 0.830 -8.587 -23.629 1.00 91.62 204 PRO A C 1
ATOM 1559 O O . PRO A 1 204 ? 0.002 -8.461 -22.736 1.00 91.62 204 PRO A O 1
ATOM 1562 N N . PHE A 1 205 ? 2.137 -8.688 -23.364 1.00 93.56 205 PHE A N 1
ATOM 1563 C CA . PHE A 1 205 ? 2.665 -8.514 -22.012 1.00 93.56 205 PHE A CA 1
ATOM 1564 C C . PHE A 1 205 ? 2.665 -7.036 -21.622 1.00 93.56 205 PHE A C 1
ATOM 1566 O O . PHE A 1 205 ? 2.281 -6.723 -20.502 1.00 93.56 205 PHE A O 1
ATOM 1573 N N . GLU A 1 206 ? 3.060 -6.150 -22.542 1.00 92.88 206 GLU A N 1
ATOM 1574 C CA . GLU A 1 206 ? 2.946 -4.696 -22.381 1.00 92.88 206 GLU A CA 1
ATOM 1575 C C . GLU A 1 206 ? 1.493 -4.302 -22.086 1.00 92.88 206 GLU A C 1
ATOM 1577 O O . GLU A 1 206 ? 1.240 -3.712 -21.043 1.00 92.88 206 GLU A O 1
ATOM 1582 N N . GLU A 1 207 ? 0.533 -4.743 -22.907 1.00 93.50 207 GLU A N 1
ATOM 1583 C CA . GLU A 1 207 ? -0.902 -4.465 -22.727 1.00 93.50 207 GLU A CA 1
ATOM 1584 C C . GLU A 1 207 ? -1.439 -4.981 -21.375 1.00 93.50 207 GLU A C 1
ATOM 1586 O O . GLU A 1 207 ? -2.166 -4.273 -20.675 1.00 93.50 207 GLU A O 1
ATOM 1591 N N . ALA A 1 208 ? -1.058 -6.197 -20.963 1.00 95.94 208 ALA A N 1
ATOM 1592 C CA . ALA A 1 208 ? -1.476 -6.760 -19.676 1.00 95.94 208 ALA A CA 1
ATOM 1593 C C . ALA A 1 208 ? -0.871 -6.001 -18.480 1.00 95.94 208 ALA A C 1
ATOM 1595 O O . ALA A 1 208 ? -1.561 -5.730 -17.494 1.00 95.94 208 ALA A O 1
ATOM 1596 N N . CYS A 1 209 ? 0.413 -5.634 -18.553 1.00 96.94 209 CYS A N 1
ATOM 1597 C CA . CYS A 1 209 ? 1.057 -4.828 -17.519 1.00 96.94 209 CYS A CA 1
ATOM 1598 C C . CYS A 1 209 ? 0.491 -3.406 -17.463 1.00 96.94 209 CYS A C 1
ATOM 1600 O O . CYS A 1 209 ? 0.308 -2.878 -16.369 1.00 96.94 209 CYS A O 1
ATOM 1602 N N . GLU A 1 210 ? 0.173 -2.804 -18.605 1.00 96.25 210 GLU A N 1
ATOM 1603 C CA . GLU A 1 210 ? -0.449 -1.486 -18.686 1.00 96.25 210 GLU A CA 1
ATOM 1604 C C . GLU A 1 210 ? -1.832 -1.486 -18.028 1.00 96.25 210 GLU A C 1
ATOM 1606 O O . GLU A 1 210 ? -2.105 -0.647 -17.168 1.00 96.25 210 GLU A O 1
ATOM 1611 N N . ALA A 1 211 ? -2.679 -2.470 -18.350 1.00 97.12 211 ALA A N 1
ATOM 1612 C CA . ALA A 1 211 ? -3.986 -2.640 -17.719 1.00 97.12 211 ALA A CA 1
ATOM 1613 C C . ALA A 1 211 ? -3.866 -2.799 -16.194 1.00 97.12 211 ALA A C 1
ATOM 1615 O O . ALA A 1 211 ? -4.634 -2.191 -15.441 1.00 97.12 211 ALA A O 1
ATOM 1616 N N . ALA A 1 212 ? -2.872 -3.568 -15.739 1.00 98.19 212 ALA A N 1
ATOM 1617 C CA . ALA A 1 212 ? -2.584 -3.739 -14.323 1.00 98.19 212 ALA A CA 1
ATOM 1618 C C . ALA A 1 212 ? -2.126 -2.442 -13.649 1.00 98.19 212 ALA A C 1
ATOM 1620 O O . ALA A 1 212 ? -2.649 -2.105 -12.594 1.00 98.19 212 ALA A O 1
ATOM 1621 N N . VAL A 1 213 ? -1.199 -1.695 -14.252 1.00 98.19 213 VAL A N 1
ATOM 1622 C CA . VAL A 1 213 ? -0.694 -0.416 -13.722 1.00 98.19 213 VAL A CA 1
ATOM 1623 C C . VAL A 1 213 ? -1.791 0.644 -13.684 1.00 98.19 213 VAL A C 1
ATOM 1625 O O . VAL A 1 213 ? -1.926 1.342 -12.681 1.00 98.19 213 VAL A O 1
ATOM 1628 N N . ARG A 1 214 ? -2.609 0.741 -14.738 1.00 97.56 214 ARG A N 1
ATOM 1629 C CA . ARG A 1 214 ? -3.752 1.661 -14.791 1.00 97.56 214 ARG A CA 1
ATOM 1630 C C . ARG A 1 214 ? -4.737 1.376 -13.670 1.00 97.56 214 ARG A C 1
ATOM 1632 O O . ARG A 1 214 ? -5.125 2.305 -12.978 1.00 97.56 214 ARG A O 1
ATOM 1639 N N . TRP A 1 215 ? -5.114 0.112 -13.475 1.00 96.75 215 TRP A N 1
ATOM 1640 C CA . TRP A 1 215 ? -6.016 -0.247 -12.384 1.00 96.75 215 TRP A CA 1
ATOM 1641 C C . TRP A 1 215 ? -5.361 -0.060 -11.018 1.00 96.75 215 TRP A C 1
ATOM 1643 O O . TRP A 1 215 ? -6.007 0.462 -10.123 1.00 96.75 215 TRP A O 1
ATOM 1653 N N . LEU A 1 216 ? -4.096 -0.456 -10.853 1.00 97.44 216 LEU A N 1
ATOM 1654 C CA . LEU A 1 216 ? -3.373 -0.375 -9.584 1.00 97.44 216 LEU A CA 1
ATOM 1655 C C . LEU A 1 216 ? -3.213 1.060 -9.086 1.00 97.44 216 LEU A C 1
ATOM 1657 O O . LEU A 1 216 ? -3.192 1.245 -7.874 1.00 97.44 216 LEU A O 1
ATOM 1661 N N . PHE A 1 217 ? -3.116 2.037 -9.993 1.00 97.25 217 PHE A N 1
ATOM 1662 C CA . PHE A 1 217 ? -2.845 3.432 -9.652 1.00 97.25 217 PHE A CA 1
ATOM 1663 C C . PHE A 1 217 ? -3.914 4.432 -10.132 1.00 97.25 217 PHE A C 1
ATOM 1665 O O . PHE A 1 217 ? -3.615 5.612 -10.312 1.00 97.25 217 PHE A O 1
ATOM 1672 N N . GLU A 1 218 ? -5.149 3.997 -10.407 1.00 94.56 218 GLU A N 1
ATOM 1673 C CA . GLU A 1 218 ? -6.217 4.890 -10.911 1.00 94.56 218 GLU A CA 1
ATOM 1674 C C . GLU A 1 218 ? -6.653 5.966 -9.901 1.00 94.56 218 GLU A C 1
ATOM 1676 O O . GLU A 1 218 ? -7.263 6.959 -10.299 1.00 94.56 218 GLU A O 1
ATOM 1681 N N . ASP A 1 219 ? -6.363 5.779 -8.609 1.00 92.94 219 ASP A N 1
ATOM 1682 C CA . ASP A 1 219 ? -6.687 6.749 -7.558 1.00 92.94 219 ASP A CA 1
ATOM 1683 C C . ASP A 1 219 ? -5.543 7.779 -7.387 1.00 92.94 219 ASP A C 1
ATOM 1685 O O . ASP A 1 219 ? -5.753 8.892 -6.899 1.00 92.94 219 ASP A O 1
ATOM 1689 N N . GLU A 1 220 ? -4.337 7.431 -7.842 1.00 95.56 220 GLU A N 1
ATOM 1690 C CA . GLU A 1 220 ? -3.091 8.157 -7.610 1.00 95.56 220 GLU A CA 1
ATOM 1691 C C . GLU A 1 220 ? -2.570 8.893 -8.853 1.00 95.56 220 GLU A C 1
ATOM 1693 O O . GLU A 1 220 ? -1.926 9.950 -8.757 1.00 95.56 220 GLU A O 1
ATOM 1698 N N . LEU A 1 221 ? -2.843 8.331 -10.029 1.00 97.19 221 LEU A N 1
ATOM 1699 C CA . LEU A 1 221 ? -2.353 8.777 -11.324 1.00 97.19 221 LEU A CA 1
ATOM 1700 C C . LEU A 1 221 ? -3.520 9.113 -12.255 1.00 97.19 221 LEU A C 1
ATOM 1702 O O . LEU A 1 221 ? -4.551 8.450 -12.286 1.00 97.19 221 LEU A O 1
ATOM 1706 N N . ILE A 1 222 ? -3.338 10.154 -13.063 1.00 96.25 222 ILE A N 1
ATOM 1707 C CA . ILE A 1 222 ? -4.329 10.624 -14.036 1.00 96.25 222 ILE A CA 1
ATOM 1708 C C . ILE A 1 222 ? -3.665 10.940 -15.373 1.00 96.25 222 ILE A C 1
ATOM 1710 O O . ILE A 1 222 ? -2.443 11.036 -15.467 1.00 96.25 222 ILE A O 1
ATOM 1714 N N . ALA A 1 223 ? -4.480 11.183 -16.405 1.00 93.38 223 ALA A N 1
ATOM 1715 C CA . ALA A 1 223 ? -4.001 11.543 -17.744 1.00 93.38 223 ALA A CA 1
ATOM 1716 C C . ALA A 1 223 ? -2.942 10.558 -18.272 1.00 93.38 223 ALA A C 1
ATOM 1718 O O . ALA A 1 223 ? -1.895 10.967 -18.766 1.00 93.38 223 ALA A O 1
ATOM 1719 N N . PHE A 1 224 ? -3.219 9.265 -18.101 1.00 92.94 224 PHE A N 1
ATOM 1720 C CA . PHE A 1 224 ? -2.441 8.196 -18.704 1.00 92.94 224 PHE A CA 1
ATOM 1721 C C . PHE A 1 224 ? -2.455 8.341 -20.228 1.00 92.94 224 PHE A C 1
ATOM 1723 O O . PHE A 1 224 ? -3.534 8.435 -20.819 1.00 92.94 224 PHE A O 1
ATOM 1730 N N . ASP A 1 225 ? -1.276 8.341 -20.831 1.00 88.25 225 ASP A N 1
ATOM 1731 C CA . ASP A 1 225 ? -1.078 8.512 -22.265 1.00 88.25 225 ASP A CA 1
ATOM 1732 C C . ASP A 1 225 ? -0.177 7.399 -22.802 1.00 88.25 225 ASP A C 1
ATOM 1734 O O . ASP A 1 225 ? 0.923 7.162 -22.285 1.00 88.25 225 ASP A O 1
ATOM 1738 N N . ASP A 1 226 ? -0.669 6.735 -23.844 1.00 79.19 226 ASP A N 1
ATOM 1739 C CA . ASP A 1 226 ? 0.048 5.686 -24.552 1.00 79.19 226 ASP A CA 1
ATOM 1740 C C . ASP A 1 226 ? 0.871 6.392 -25.621 1.00 79.19 226 ASP A C 1
ATOM 1742 O O . ASP A 1 226 ? 0.342 6.818 -26.649 1.00 79.19 226 ASP A O 1
ATOM 1746 N N . GLN A 1 227 ? 2.174 6.556 -25.402 1.00 61.97 227 GLN A N 1
ATOM 1747 C CA . GLN A 1 227 ? 3.020 7.209 -26.400 1.00 61.97 227 GLN A CA 1
ATOM 1748 C C . GLN A 1 227 ? 3.355 6.253 -27.548 1.00 61.97 227 GLN A C 1
ATOM 1750 O O . GLN A 1 227 ? 4.486 5.800 -27.715 1.00 61.97 227 GLN A O 1
ATOM 1755 N N . HIS A 1 228 ? 2.354 5.987 -28.382 1.00 51.09 228 HIS A N 1
ATOM 1756 C CA . HIS A 1 228 ? 2.516 5.350 -29.676 1.00 51.09 228 HIS A CA 1
ATOM 1757 C C . HIS A 1 228 ? 2.754 6.432 -30.744 1.00 51.09 228 HIS A C 1
ATOM 1759 O O . HIS A 1 228 ? 1.844 7.157 -31.129 1.00 51.09 228 HIS A O 1
ATOM 1765 N N . GLU A 1 229 ? 4.000 6.484 -31.228 1.00 44.09 229 GLU A N 1
ATOM 1766 C CA . GLU A 1 229 ? 4.514 7.241 -32.382 1.00 44.09 229 GLU A CA 1
ATOM 1767 C C . GLU A 1 229 ? 4.870 8.729 -32.181 1.00 44.09 229 GLU A C 1
ATOM 1769 O O . GLU A 1 229 ? 4.034 9.622 -32.070 1.00 44.09 229 GLU A O 1
ATOM 1774 N N . SER A 1 230 ? 6.171 9.023 -32.305 1.00 38.22 230 SER A N 1
ATOM 1775 C CA . SER A 1 230 ? 6.630 10.293 -32.877 1.00 38.22 230 SER A CA 1
ATOM 1776 C C . SER A 1 230 ? 7.015 10.070 -34.344 1.00 38.22 230 SER A C 1
ATOM 1778 O O . SER A 1 230 ? 7.497 8.996 -34.710 1.00 38.22 230 SER A O 1
ATOM 1780 N N . HIS A 1 231 ? 6.841 11.098 -35.180 1.00 34.28 231 HIS A N 1
ATOM 1781 C CA . HIS A 1 231 ? 7.089 11.131 -36.634 1.00 34.28 231 HIS A CA 1
ATOM 1782 C C . HIS A 1 231 ? 8.504 10.699 -37.110 1.00 34.28 231 HIS A C 1
ATOM 1784 O O . HIS A 1 231 ? 8.803 10.793 -38.300 1.00 34.28 231 HIS A O 1
ATOM 1790 N N . THR A 1 232 ? 9.389 10.240 -36.220 1.00 40.69 232 THR A N 1
ATOM 1791 C CA . THR A 1 232 ? 10.788 9.866 -36.492 1.00 40.69 232 THR A CA 1
ATOM 1792 C C . THR A 1 232 ? 11.142 8.410 -36.151 1.00 40.69 232 THR A C 1
ATOM 1794 O O . THR A 1 232 ? 12.302 8.032 -36.292 1.00 40.69 232 THR A O 1
ATOM 1797 N N . GLY A 1 233 ? 10.181 7.559 -35.764 1.00 35.91 233 GLY A N 1
ATOM 1798 C CA . GLY A 1 233 ? 10.389 6.100 -35.694 1.00 35.91 233 GLY A CA 1
ATOM 1799 C C . GLY A 1 233 ? 11.203 5.584 -34.497 1.00 35.91 233 GLY A C 1
ATOM 1800 O O . GLY A 1 233 ? 11.674 4.447 -34.512 1.00 35.91 233 GLY A O 1
ATOM 1801 N N . HIS A 1 234 ? 11.360 6.386 -33.446 1.00 45.28 234 HIS A N 1
ATOM 1802 C CA . HIS A 1 234 ? 11.932 5.952 -32.173 1.00 45.28 234 HIS A CA 1
ATOM 1803 C C . HIS A 1 234 ? 10.846 6.061 -31.096 1.00 45.28 234 HIS A C 1
ATOM 1805 O O . HIS A 1 234 ? 10.572 7.160 -30.622 1.00 45.28 234 HIS A O 1
ATOM 1811 N N . ASN A 1 235 ? 10.189 4.951 -30.746 1.00 51.94 235 ASN A N 1
ATOM 1812 C CA . ASN A 1 235 ? 9.290 4.923 -29.585 1.00 51.94 235 ASN A CA 1
ATOM 1813 C C . ASN A 1 235 ? 10.113 5.111 -28.301 1.00 51.94 235 ASN A C 1
ATOM 1815 O O . ASN A 1 235 ? 11.226 4.588 -28.191 1.00 51.94 235 ASN A O 1
ATOM 1819 N N . ILE A 1 236 ? 9.590 5.927 -27.383 1.00 61.94 236 ILE A N 1
ATOM 1820 C CA . ILE A 1 236 ? 10.362 6.540 -26.294 1.00 61.94 236 ILE A CA 1
ATOM 1821 C C . ILE A 1 236 ? 10.023 5.884 -24.939 1.00 61.94 236 ILE A C 1
ATOM 1823 O O . ILE A 1 236 ? 10.922 5.741 -24.131 1.00 61.94 236 ILE A O 1
ATOM 1827 N N . PHE A 1 237 ? 8.794 5.416 -24.687 1.00 73.38 237 PHE A N 1
ATOM 1828 C CA . PHE A 1 237 ? 8.395 4.638 -23.491 1.00 73.38 237 PHE A CA 1
ATOM 1829 C C . PHE A 1 237 ? 6.967 4.092 -23.664 1.00 73.38 237 PHE A C 1
ATOM 1831 O O . PHE A 1 237 ? 6.242 4.594 -24.521 1.00 73.38 237 PHE A O 1
ATOM 1838 N N . ASP A 1 238 ? 6.570 3.092 -22.867 1.00 82.50 238 ASP A N 1
ATOM 1839 C CA . ASP A 1 238 ? 5.308 2.359 -23.075 1.00 82.50 238 ASP A CA 1
ATOM 1840 C C . ASP A 1 238 ? 4.089 3.118 -22.524 1.00 82.50 238 ASP A C 1
ATOM 1842 O O . ASP A 1 238 ? 3.057 3.195 -23.184 1.00 82.50 238 ASP A O 1
ATOM 1846 N N . LEU A 1 239 ? 4.215 3.738 -21.345 1.00 92.56 239 LEU A N 1
ATOM 1847 C CA . LEU A 1 239 ? 3.126 4.480 -20.701 1.00 92.56 239 LEU A CA 1
ATOM 1848 C C . LEU A 1 239 ? 3.677 5.673 -19.912 1.00 92.56 239 LEU A C 1
ATOM 1850 O O . LEU A 1 239 ? 4.709 5.576 -19.248 1.00 92.56 239 LEU A O 1
ATOM 1854 N N . VAL A 1 240 ? 2.978 6.806 -19.938 1.00 93.75 240 VAL A N 1
ATOM 1855 C CA . VAL A 1 240 ? 3.259 7.950 -19.057 1.00 93.75 240 VAL A CA 1
ATOM 1856 C C . VAL A 1 240 ? 1.986 8.383 -18.344 1.00 93.75 240 VAL A C 1
ATOM 1858 O O . VAL A 1 240 ? 0.907 8.373 -18.927 1.00 93.75 240 VAL A O 1
ATOM 1861 N N . ALA A 1 241 ? 2.102 8.777 -17.080 1.00 95.94 241 ALA A N 1
ATOM 1862 C CA . ALA A 1 241 ? 0.970 9.261 -16.298 1.00 95.94 241 ALA A CA 1
ATOM 1863 C C . ALA A 1 241 ? 1.352 10.478 -15.459 1.00 95.94 241 ALA A C 1
ATOM 1865 O O . ALA A 1 241 ? 2.509 10.645 -15.066 1.00 95.94 241 ALA A O 1
ATOM 1866 N N . ARG A 1 242 ? 0.375 11.340 -15.173 1.00 97.38 242 ARG A N 1
ATOM 1867 C CA . ARG A 1 242 ? 0.543 12.499 -14.295 1.00 97.38 242 ARG A CA 1
ATOM 1868 C C . ARG A 1 242 ? 0.194 12.123 -12.864 1.00 97.38 242 ARG A C 1
ATOM 1870 O O . ARG A 1 242 ? -0.877 11.579 -12.614 1.00 97.38 242 ARG A O 1
ATOM 1877 N N . ILE A 1 243 ? 1.062 12.486 -11.929 1.00 97.62 243 ILE A N 1
ATOM 1878 C CA . ILE A 1 243 ? 0.829 12.254 -10.505 1.00 97.62 243 ILE A CA 1
ATOM 1879 C C . ILE A 1 243 ? -0.196 13.271 -9.987 1.00 97.62 243 ILE A C 1
ATOM 1881 O O . ILE A 1 243 ? -0.047 14.480 -10.196 1.00 97.62 243 ILE A O 1
ATOM 1885 N N . ALA A 1 244 ? -1.242 12.768 -9.328 1.00 95.44 244 ALA A N 1
ATOM 1886 C CA . ALA A 1 244 ? -2.291 13.563 -8.687 1.00 95.44 244 ALA A CA 1
ATOM 1887 C C . ALA A 1 244 ? -2.580 13.144 -7.232 1.00 95.44 244 ALA A C 1
ATOM 1889 O O . ALA A 1 244 ? -3.358 13.823 -6.558 1.00 95.44 244 ALA A O 1
ATOM 1890 N N . SER A 1 245 ? -1.946 12.071 -6.746 1.00 92.81 245 SER A N 1
ATOM 1891 C CA . SER A 1 245 ? -2.064 11.610 -5.361 1.00 92.81 245 SER A CA 1
ATOM 1892 C C . SER A 1 245 ? -1.491 12.612 -4.365 1.00 92.81 245 SER A C 1
ATOM 1894 O O . SER A 1 245 ? -0.528 13.317 -4.663 1.00 92.81 245 SER A O 1
ATOM 1896 N N . LYS A 1 246 ? -2.057 12.623 -3.157 1.00 89.19 246 LYS A N 1
ATOM 1897 C CA . LYS A 1 246 ? -1.512 13.310 -1.977 1.00 89.19 246 LYS A CA 1
ATOM 1898 C C . LYS A 1 246 ? -0.741 12.374 -1.045 1.00 89.19 246 LYS A C 1
ATOM 1900 O O . LYS A 1 246 ? -0.248 12.838 -0.026 1.00 89.19 246 LYS A O 1
ATOM 1905 N N . GLU A 1 247 ? -0.661 11.087 -1.366 1.00 92.25 247 GLU A N 1
ATOM 1906 C CA . GLU A 1 247 ? 0.081 10.127 -0.552 1.00 92.25 247 GLU A CA 1
ATOM 1907 C C . GLU A 1 247 ? 1.582 10.419 -0.580 1.00 92.25 247 GLU A C 1
ATOM 1909 O O . GLU A 1 247 ? 2.135 10.892 -1.580 1.00 92.25 247 GLU A O 1
ATOM 1914 N N . ASP A 1 248 ? 2.236 10.089 0.530 1.00 93.31 248 ASP A N 1
ATOM 1915 C CA . ASP A 1 248 ? 3.603 10.512 0.843 1.00 93.31 248 ASP A CA 1
ATOM 1916 C C . ASP A 1 248 ? 4.618 10.046 -0.211 1.00 93.31 248 ASP A C 1
ATOM 1918 O O . ASP A 1 248 ? 5.434 10.841 -0.673 1.00 93.31 248 ASP A O 1
ATOM 1922 N N . PHE A 1 249 ? 4.512 8.798 -0.684 1.00 95.38 249 PHE A N 1
ATOM 1923 C CA . PHE A 1 249 ? 5.379 8.267 -1.744 1.00 95.38 249 PHE A CA 1
ATOM 1924 C C . PHE A 1 249 ? 5.341 9.131 -3.014 1.00 95.38 249 PHE A C 1
ATOM 1926 O O . PHE A 1 249 ? 6.377 9.518 -3.555 1.00 95.38 249 PHE A O 1
ATOM 1933 N N . TRP A 1 250 ? 4.142 9.470 -3.487 1.00 96.31 250 TRP A N 1
ATOM 1934 C CA . TRP A 1 250 ? 3.957 10.247 -4.710 1.00 96.31 250 TRP A CA 1
ATOM 1935 C C . TRP A 1 250 ? 4.379 11.706 -4.540 1.00 96.31 250 TRP A C 1
ATOM 1937 O O . TRP A 1 250 ? 4.938 12.295 -5.468 1.00 96.31 250 TRP A O 1
ATOM 1947 N N . GLN A 1 251 ? 4.145 12.283 -3.358 1.00 95.06 251 GLN A N 1
ATOM 1948 C CA . GLN A 1 251 ? 4.621 13.626 -3.035 1.00 95.06 251 GLN A CA 1
ATOM 1949 C C . GLN A 1 251 ? 6.151 13.690 -3.004 1.00 95.06 251 GLN A C 1
ATOM 1951 O O . GLN A 1 251 ? 6.707 14.609 -3.604 1.00 95.06 251 GLN A O 1
ATOM 1956 N N . ALA A 1 252 ? 6.823 12.680 -2.444 1.00 94.81 252 ALA A N 1
ATOM 1957 C CA . ALA A 1 252 ? 8.281 12.575 -2.484 1.00 94.81 252 ALA A CA 1
ATOM 1958 C C . ALA A 1 252 ? 8.816 12.489 -3.923 1.00 94.81 252 ALA A C 1
ATOM 1960 O O . ALA A 1 252 ? 9.783 13.164 -4.276 1.00 94.81 252 ALA A O 1
ATOM 1961 N N . LEU A 1 253 ? 8.149 11.746 -4.819 1.00 97.00 253 LEU A N 1
ATOM 1962 C CA . LEU A 1 253 ? 8.516 11.740 -6.244 1.00 97.00 253 LEU A CA 1
ATOM 1963 C C . LEU A 1 253 ? 8.436 13.138 -6.879 1.00 97.00 253 LEU A C 1
ATOM 1965 O O . LEU A 1 253 ? 9.320 13.529 -7.652 1.00 97.00 253 LEU A O 1
ATOM 1969 N N . ILE A 1 254 ? 7.403 13.911 -6.540 1.00 96.38 254 ILE A N 1
ATOM 1970 C CA . ILE A 1 254 ? 7.228 15.277 -7.043 1.00 96.38 254 ILE A CA 1
ATOM 1971 C C . ILE A 1 254 ? 8.310 16.213 -6.493 1.00 96.38 254 ILE A C 1
ATOM 1973 O O . ILE A 1 254 ? 8.910 16.954 -7.282 1.00 96.38 254 ILE A O 1
ATOM 1977 N N . SER A 1 255 ? 8.537 16.213 -5.177 1.00 93.69 255 SER A N 1
ATOM 1978 C CA . SER A 1 255 ? 9.425 17.166 -4.502 1.00 93.69 255 SER A CA 1
ATOM 1979 C C . SER A 1 255 ? 10.900 16.846 -4.716 1.00 93.69 255 SER A C 1
ATOM 1981 O O . SER A 1 255 ? 11.678 17.744 -5.049 1.00 93.69 255 SER A O 1
ATOM 1983 N N . ASP A 1 256 ? 11.270 15.573 -4.599 1.00 94.31 256 ASP A N 1
ATOM 1984 C CA . ASP A 1 256 ? 12.668 15.173 -4.426 1.00 94.31 256 ASP A CA 1
ATOM 1985 C C . ASP A 1 256 ? 13.275 14.678 -5.741 1.00 94.31 256 ASP A C 1
ATOM 1987 O O . ASP A 1 256 ? 14.459 14.885 -6.009 1.00 94.31 256 ASP A O 1
ATOM 1991 N N . PHE A 1 257 ? 12.444 14.110 -6.621 1.00 95.75 257 PHE A N 1
ATOM 1992 C CA . PHE A 1 257 ? 12.880 13.520 -7.891 1.00 95.75 257 PHE A CA 1
ATOM 1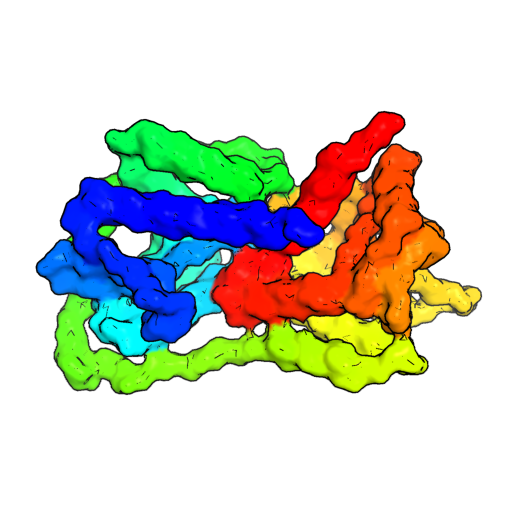993 C C . PHE A 1 257 ? 12.376 14.278 -9.121 1.00 95.75 257 PHE A C 1
ATOM 1995 O O . PHE A 1 257 ? 12.579 13.835 -10.252 1.00 95.75 257 PHE A O 1
ATOM 2002 N N . ARG A 1 258 ? 11.734 15.443 -8.935 1.00 95.38 258 ARG A N 1
ATOM 2003 C CA . ARG A 1 258 ? 11.172 16.270 -10.021 1.00 95.38 258 ARG A CA 1
ATOM 2004 C C . ARG A 1 258 ? 10.281 15.452 -10.960 1.00 95.38 258 ARG A C 1
ATOM 2006 O O . ARG A 1 258 ? 10.359 15.583 -12.183 1.00 95.38 258 ARG A O 1
ATOM 2013 N N . ALA A 1 259 ? 9.447 14.583 -10.407 1.00 96.38 259 ALA A N 1
ATOM 2014 C CA . ALA A 1 259 ? 8.525 13.764 -11.173 1.00 96.38 259 ALA A CA 1
ATOM 2015 C C . ALA A 1 259 ? 7.098 14.268 -10.945 1.00 96.38 259 ALA A C 1
ATOM 2017 O O . ALA A 1 259 ? 6.437 13.869 -10.003 1.00 96.38 259 ALA A O 1
ATOM 2018 N N . ARG A 1 260 ? 6.604 15.162 -11.812 1.00 96.88 260 ARG A N 1
ATOM 2019 C CA . ARG A 1 260 ? 5.148 15.407 -11.932 1.00 96.88 260 ARG A CA 1
ATOM 2020 C C . ARG A 1 260 ? 4.486 14.403 -12.869 1.00 96.88 260 ARG A C 1
ATOM 2022 O O . ARG A 1 260 ? 3.272 14.222 -12.828 1.00 96.88 260 ARG A O 1
ATOM 2029 N N . TYR A 1 261 ? 5.297 13.781 -13.713 1.00 95.81 261 TYR A N 1
ATOM 2030 C CA . TYR A 1 261 ? 4.925 12.694 -14.593 1.00 95.81 261 TYR A CA 1
ATOM 2031 C C . TYR A 1 261 ? 5.852 11.516 -14.320 1.00 95.81 261 TYR A C 1
ATOM 2033 O O . TYR A 1 261 ? 7.062 11.707 -14.162 1.00 95.81 261 TYR A O 1
ATOM 2041 N N . ILE A 1 262 ? 5.282 10.319 -14.297 1.00 96.38 262 ILE A N 1
ATOM 2042 C CA . ILE A 1 262 ? 6.013 9.067 -14.143 1.00 96.38 262 ILE A CA 1
ATOM 2043 C C . ILE A 1 262 ? 5.937 8.266 -15.437 1.00 96.38 262 ILE A C 1
ATOM 2045 O O . ILE A 1 262 ? 4.889 8.205 -16.082 1.00 96.38 262 ILE A O 1
ATOM 2049 N N . VAL A 1 263 ? 7.075 7.700 -15.828 1.00 95.44 263 VAL A N 1
ATOM 2050 C CA . VAL A 1 263 ? 7.205 6.854 -17.015 1.00 95.44 263 VAL A CA 1
ATOM 2051 C C . VAL A 1 263 ? 7.163 5.388 -16.597 1.00 95.44 263 VAL A C 1
ATOM 2053 O O . VAL A 1 263 ? 7.795 5.004 -15.616 1.00 95.44 263 VAL A O 1
ATOM 2056 N N . PHE A 1 264 ? 6.459 4.560 -17.354 1.00 96.38 264 PHE A N 1
ATOM 2057 C CA . PHE A 1 264 ? 6.476 3.114 -17.203 1.00 96.38 264 PHE A CA 1
ATOM 2058 C C . PHE A 1 264 ? 7.054 2.452 -18.451 1.00 96.38 264 PHE A C 1
ATOM 2060 O O . PHE A 1 264 ? 6.798 2.877 -19.579 1.00 96.38 264 PHE A O 1
ATOM 2067 N N . GLU A 1 265 ? 7.818 1.386 -18.227 1.00 94.62 265 GLU A N 1
ATOM 2068 C CA . GLU A 1 265 ? 8.253 0.472 -19.281 1.00 94.62 265 GLU A CA 1
ATOM 2069 C C . GLU A 1 265 ? 7.989 -0.979 -18.886 1.00 94.62 265 GLU A C 1
ATOM 2071 O O . GLU A 1 265 ? 8.187 -1.368 -17.733 1.00 94.62 265 GLU A O 1
ATOM 2076 N N . PHE A 1 266 ? 7.618 -1.807 -19.856 1.00 95.12 266 PHE A N 1
ATOM 2077 C CA . PHE A 1 266 ? 7.271 -3.207 -19.654 1.00 95.12 266 PHE A CA 1
ATOM 2078 C C . PHE A 1 266 ? 8.232 -4.108 -20.439 1.00 95.12 266 PHE A C 1
ATOM 2080 O O . PHE A 1 266 ? 8.380 -4.003 -21.652 1.00 95.12 266 PHE A O 1
ATOM 2087 N N . LYS A 1 267 ? 8.930 -5.020 -19.751 1.00 93.69 267 LYS A N 1
ATOM 2088 C CA . LYS A 1 267 ? 9.944 -5.905 -20.355 1.00 93.69 267 LYS A CA 1
ATOM 2089 C C . LYS A 1 267 ? 9.600 -7.383 -20.175 1.00 93.69 267 LYS A C 1
ATOM 2091 O O . LYS A 1 267 ? 9.767 -7.969 -19.100 1.00 93.69 267 LYS A O 1
ATOM 2096 N N . ASN A 1 268 ? 9.202 -8.026 -21.273 1.00 94.38 268 ASN A N 1
ATOM 2097 C CA . ASN A 1 268 ? 8.864 -9.451 -21.320 1.00 94.38 268 ASN A CA 1
ATOM 2098 C C . ASN A 1 268 ? 10.094 -10.352 -21.568 1.00 94.38 268 ASN A C 1
ATOM 2100 O O . ASN A 1 268 ? 10.178 -11.048 -22.578 1.00 94.38 268 ASN A O 1
ATOM 2104 N N . TYR A 1 269 ? 11.077 -10.343 -20.666 1.00 91.44 269 TYR A N 1
ATOM 2105 C CA . TYR A 1 269 ? 12.274 -11.183 -20.801 1.00 91.44 269 TYR A CA 1
ATOM 2106 C C . TYR A 1 269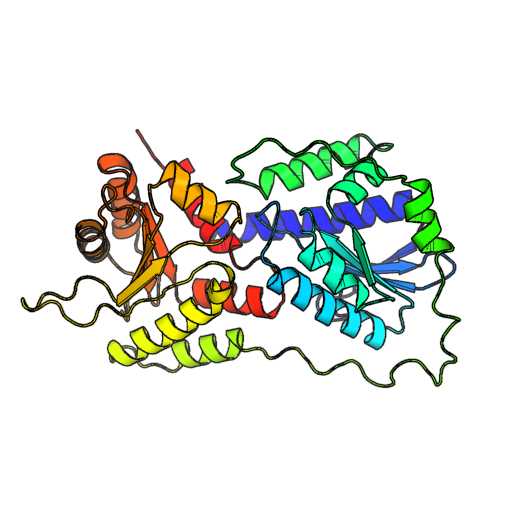 ? 12.223 -12.437 -19.930 1.00 91.44 269 TYR A C 1
ATOM 2108 O O . TYR A 1 269 ? 11.677 -12.449 -18.830 1.00 91.44 269 TYR A O 1
ATOM 2116 N N . SER A 1 270 ? 12.846 -13.520 -20.406 1.00 90.06 270 SER A N 1
ATOM 2117 C CA . SER A 1 270 ? 12.974 -14.774 -19.649 1.00 90.06 270 SER A CA 1
ATOM 2118 C C . SER A 1 270 ? 14.058 -14.732 -18.567 1.00 90.06 270 SER A C 1
ATOM 2120 O O . SER A 1 270 ? 14.211 -15.692 -17.817 1.00 90.06 270 SER A O 1
ATOM 2122 N N . LYS A 1 271 ? 14.862 -13.667 -18.540 1.00 94.75 271 LYS A N 1
ATOM 2123 C CA . LYS A 1 271 ? 15.920 -13.398 -17.561 1.00 94.75 271 LYS A CA 1
ATOM 2124 C C . LYS A 1 271 ? 15.687 -12.003 -16.966 1.00 94.75 271 LYS A C 1
ATOM 2126 O O . LYS A 1 271 ? 14.988 -11.217 -17.607 1.00 94.75 271 LYS A O 1
ATOM 2131 N N . PRO A 1 272 ? 16.256 -11.701 -15.786 1.00 97.62 272 PRO A N 1
ATOM 2132 C CA . PRO A 1 272 ? 16.228 -10.348 -15.239 1.00 97.62 272 PRO A CA 1
ATOM 2133 C C . PRO A 1 272 ? 16.750 -9.307 -16.238 1.00 97.62 272 PRO A C 1
ATOM 2135 O O . PRO A 1 272 ? 17.618 -9.624 -17.063 1.00 97.62 272 PRO A O 1
ATOM 2138 N N . ILE A 1 273 ? 16.212 -8.086 -16.165 1.00 97.25 273 ILE A N 1
ATOM 2139 C CA . ILE A 1 273 ? 16.713 -6.950 -16.948 1.00 97.25 273 ILE A CA 1
ATOM 2140 C C . ILE A 1 273 ? 18.142 -6.620 -16.520 1.00 97.25 273 ILE A C 1
ATOM 2142 O O . ILE A 1 273 ? 18.530 -6.853 -15.373 1.00 97.25 273 ILE A O 1
ATOM 2146 N N . ARG A 1 274 ? 18.929 -6.096 -17.457 1.00 97.62 274 ARG A N 1
ATOM 2147 C CA . ARG A 1 274 ? 20.341 -5.788 -17.258 1.00 97.62 274 ARG A CA 1
ATOM 2148 C C . ARG A 1 274 ? 20.561 -4.283 -17.324 1.00 97.62 274 ARG A C 1
ATOM 2150 O O . ARG A 1 274 ? 19.675 -3.487 -17.621 1.00 97.62 274 ARG A O 1
ATOM 2157 N N . GLN A 1 275 ? 21.806 -3.899 -17.091 1.00 97.38 275 GLN A N 1
ATOM 2158 C CA . GLN A 1 275 ? 22.287 -2.522 -17.160 1.00 97.38 275 GLN A CA 1
ATOM 2159 C C . GLN A 1 275 ? 21.851 -1.764 -18.432 1.00 97.38 275 GLN A C 1
ATOM 2161 O O . GLN A 1 275 ? 21.518 -0.583 -18.381 1.00 97.38 275 GLN A O 1
ATOM 2166 N N . ARG A 1 276 ? 21.839 -2.447 -19.588 1.00 95.56 276 ARG A N 1
ATOM 2167 C CA . ARG A 1 276 ? 21.495 -1.851 -20.888 1.00 95.56 276 ARG A CA 1
ATOM 2168 C C . ARG A 1 276 ? 20.066 -1.311 -20.914 1.00 95.56 276 ARG A C 1
ATOM 2170 O O . ARG A 1 276 ? 19.834 -0.254 -21.499 1.00 95.56 276 ARG A O 1
ATOM 2177 N N . GLU A 1 277 ? 19.124 -2.051 -20.340 1.00 95.06 277 GLU A N 1
ATOM 2178 C CA . GLU A 1 277 ? 17.724 -1.642 -20.268 1.00 95.06 277 GLU A CA 1
ATOM 2179 C C . GLU A 1 277 ? 17.593 -0.357 -19.447 1.00 95.06 277 GLU A C 1
ATOM 2181 O O . GLU A 1 277 ? 16.994 0.600 -19.929 1.00 95.06 277 GLU A O 1
ATOM 2186 N N . ILE A 1 278 ? 18.271 -0.281 -18.297 1.00 97.06 278 ILE A N 1
ATOM 2187 C CA . ILE A 1 278 ? 18.266 0.908 -17.432 1.00 97.06 278 ILE A CA 1
ATOM 2188 C C . ILE A 1 278 ? 18.778 2.144 -18.178 1.00 97.06 278 ILE A C 1
ATOM 2190 O O . ILE A 1 278 ? 18.117 3.178 -18.186 1.00 97.06 278 ILE A O 1
ATOM 2194 N N . TYR A 1 279 ? 19.906 2.031 -18.886 1.00 94.56 279 TYR A N 1
ATOM 2195 C CA . TYR A 1 279 ? 20.457 3.144 -19.671 1.00 94.56 279 TYR A CA 1
ATOM 2196 C C . TYR A 1 279 ? 19.596 3.563 -20.859 1.00 94.56 279 TYR A C 1
ATOM 2198 O O . TYR A 1 279 ? 19.750 4.668 -21.382 1.00 94.56 279 TYR A O 1
ATOM 2206 N N . THR A 1 280 ? 18.734 2.671 -21.339 1.00 91.44 280 THR A N 1
ATOM 2207 C CA . THR A 1 280 ? 17.777 3.013 -22.388 1.00 91.44 280 THR A CA 1
ATOM 2208 C C . THR A 1 280 ? 16.672 3.869 -21.778 1.00 91.44 280 THR A C 1
ATOM 2210 O O . THR A 1 280 ? 16.502 5.002 -22.219 1.00 91.44 280 THR A O 1
ATOM 2213 N N . THR A 1 281 ? 16.054 3.407 -20.689 1.00 92.62 281 THR A N 1
ATOM 2214 C CA . THR A 1 281 ? 15.031 4.153 -19.942 1.00 92.62 281 THR A CA 1
ATOM 2215 C C . THR A 1 281 ? 15.528 5.511 -19.441 1.00 92.62 281 THR A C 1
ATOM 2217 O O . THR A 1 281 ? 14.853 6.532 -19.579 1.00 92.62 281 THR A O 1
ATOM 2220 N N . GLU A 1 282 ? 16.752 5.570 -18.916 1.00 94.38 282 GLU A N 1
ATOM 2221 C CA . GLU A 1 282 ? 17.339 6.794 -18.367 1.00 94.38 282 GLU A CA 1
ATOM 2222 C C . GLU A 1 282 ? 17.419 7.937 -19.394 1.00 94.38 282 GLU A C 1
ATOM 2224 O O . GLU A 1 282 ? 17.239 9.110 -19.047 1.00 94.38 282 GLU A O 1
ATOM 2229 N N . LYS A 1 283 ? 17.674 7.626 -20.673 1.00 89.56 283 LYS A N 1
ATOM 2230 C CA . LYS A 1 283 ? 17.762 8.638 -21.743 1.00 89.56 283 LYS A CA 1
ATOM 2231 C C . LYS A 1 283 ? 16.445 9.368 -21.968 1.00 89.56 283 LYS A C 1
ATOM 2233 O O . LYS A 1 283 ? 16.460 10.491 -22.469 1.00 89.56 283 LYS A O 1
ATOM 2238 N N . TYR A 1 284 ? 15.334 8.745 -21.602 1.00 82.56 284 TYR A N 1
ATOM 2239 C CA . TYR A 1 284 ? 14.003 9.297 -21.785 1.00 82.56 284 TYR A CA 1
ATOM 2240 C C . TYR A 1 284 ? 13.542 10.149 -20.609 1.00 82.56 284 TYR A C 1
ATOM 2242 O O . TYR A 1 284 ? 12.730 11.063 -20.778 1.00 82.56 284 TYR A O 1
ATOM 2250 N N . LEU A 1 285 ? 14.098 9.889 -19.427 1.00 92.62 285 LEU A N 1
ATOM 2251 C CA . LEU A 1 285 ? 13.851 10.712 -18.259 1.00 92.62 285 LEU A CA 1
ATOM 2252 C C . LEU A 1 285 ? 14.420 12.112 -18.472 1.00 92.62 285 LEU A C 1
ATOM 2254 O O . LEU A 1 285 ? 15.607 12.311 -18.753 1.00 92.62 285 LEU A O 1
ATOM 2258 N N . TYR A 1 286 ? 13.542 13.096 -18.304 1.00 90.94 286 TYR A N 1
ATOM 2259 C CA . TYR A 1 286 ? 13.849 14.503 -18.484 1.00 90.94 286 TYR A CA 1
ATOM 2260 C C . TYR A 1 286 ? 13.376 15.308 -17.266 1.00 90.94 286 TYR A C 1
ATOM 2262 O O . TYR A 1 286 ? 12.274 15.868 -17.286 1.00 90.94 286 TYR A O 1
ATOM 2270 N N . PRO A 1 287 ? 14.206 15.403 -16.205 1.00 92.12 287 PRO A N 1
ATOM 2271 C CA . PRO A 1 287 ? 13.848 16.097 -14.966 1.00 92.12 287 PRO A CA 1
ATOM 2272 C C . PRO A 1 287 ? 13.446 17.566 -15.159 1.00 92.12 287 PRO A C 1
ATOM 2274 O O . PRO A 1 287 ? 12.606 18.073 -14.425 1.00 92.12 287 PRO A O 1
ATOM 2277 N N . ILE A 1 288 ? 13.998 18.258 -16.167 1.00 91.56 288 ILE A N 1
ATOM 2278 C CA . ILE A 1 288 ? 13.619 19.650 -16.486 1.00 91.56 288 ILE A CA 1
ATOM 2279 C C . ILE A 1 288 ? 12.148 19.731 -16.924 1.00 91.56 288 ILE A C 1
ATOM 2281 O O . ILE A 1 288 ? 11.445 20.664 -16.546 1.00 91.56 288 ILE A O 1
ATOM 2285 N N . ALA A 1 289 ? 11.660 18.733 -17.667 1.00 88.75 289 ALA A N 1
ATOM 2286 C CA . ALA A 1 289 ? 10.253 18.607 -18.048 1.00 88.75 289 ALA A CA 1
ATOM 2287 C C . ALA A 1 289 ? 9.409 17.868 -16.993 1.00 88.75 289 ALA A C 1
ATOM 2289 O O . ALA A 1 289 ? 8.322 17.385 -17.302 1.00 88.75 289 ALA A O 1
ATOM 2290 N N . MET A 1 290 ? 9.904 17.763 -15.757 1.00 94.25 290 MET A N 1
ATOM 2291 C CA . MET A 1 290 ? 9.231 17.103 -14.637 1.00 94.25 290 MET A CA 1
ATOM 2292 C C . MET A 1 290 ? 8.947 15.604 -14.861 1.00 94.25 290 MET A C 1
ATOM 2294 O O . MET A 1 290 ? 7.983 15.064 -14.315 1.00 94.25 290 MET A O 1
ATOM 2298 N N . ARG A 1 291 ? 9.777 14.942 -15.681 1.00 93.75 291 ARG A N 1
ATOM 2299 C CA . ARG A 1 291 ? 9.793 13.489 -15.934 1.00 93.75 291 ARG A CA 1
ATOM 2300 C C . ARG A 1 291 ? 11.066 12.881 -15.351 1.00 93.75 291 ARG A C 1
ATOM 2302 O O . ARG A 1 291 ? 11.910 12.388 -16.094 1.00 93.75 291 ARG A O 1
ATOM 2309 N N . GLY A 1 292 ? 11.270 13.039 -14.045 1.00 96.62 292 GLY A N 1
ATOM 2310 C CA . GLY A 1 292 ? 12.487 12.587 -13.366 1.00 96.62 292 GLY A CA 1
ATOM 2311 C C . GLY A 1 292 ? 12.461 11.146 -12.850 1.00 96.62 292 GLY A C 1
ATOM 2312 O O . GLY A 1 292 ? 13.511 10.658 -12.441 1.00 96.62 292 GLY A O 1
ATOM 2313 N N . ALA A 1 293 ? 11.311 10.462 -12.902 1.00 98.00 293 ALA A N 1
ATOM 2314 C CA . ALA A 1 293 ? 11.152 9.104 -12.385 1.00 98.00 293 ALA A CA 1
ATOM 2315 C C . ALA A 1 293 ? 10.542 8.128 -13.407 1.00 98.00 293 ALA A C 1
ATOM 2317 O O . ALA A 1 293 ? 9.643 8.501 -14.169 1.00 98.00 293 ALA A O 1
ATOM 2318 N N . ALA A 1 294 ? 10.998 6.872 -13.376 1.00 97.69 294 ALA A N 1
ATOM 2319 C CA . ALA A 1 294 ? 10.405 5.746 -14.095 1.00 97.69 294 ALA A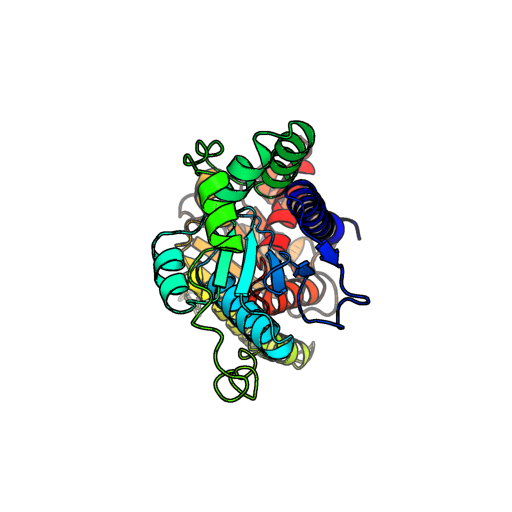 CA 1
ATOM 2320 C C . ALA A 1 294 ? 10.218 4.503 -13.212 1.00 97.69 294 ALA A C 1
ATOM 2322 O O . ALA A 1 294 ? 10.977 4.277 -12.268 1.00 97.69 294 ALA A O 1
ATOM 2323 N N . ILE A 1 295 ? 9.256 3.656 -13.584 1.00 98.31 295 ILE A N 1
ATOM 2324 C CA . ILE A 1 295 ? 9.092 2.291 -13.076 1.00 98.31 295 ILE A CA 1
ATOM 2325 C C . ILE A 1 295 ? 9.179 1.312 -14.250 1.00 98.31 295 ILE A C 1
ATOM 2327 O O . ILE A 1 295 ? 8.366 1.348 -15.170 1.00 98.31 295 ILE A O 1
ATOM 2331 N N . ILE A 1 296 ? 10.144 0.398 -14.204 1.00 97.94 296 ILE A N 1
ATOM 2332 C CA . ILE A 1 296 ? 10.277 -0.687 -15.177 1.00 97.94 296 ILE A CA 1
ATOM 2333 C C . ILE A 1 296 ? 9.651 -1.948 -14.582 1.00 97.94 296 ILE A C 1
ATOM 2335 O O . ILE A 1 296 ? 10.131 -2.464 -13.574 1.00 97.94 296 ILE A O 1
ATOM 2339 N N . VAL A 1 297 ? 8.612 -2.488 -15.215 1.00 98.12 297 VAL A N 1
ATOM 2340 C CA . VAL A 1 297 ? 8.044 -3.792 -14.858 1.00 98.12 297 VAL A CA 1
ATOM 2341 C C . VAL A 1 297 ? 8.648 -4.861 -15.755 1.00 98.12 297 VAL A C 1
ATOM 2343 O O . VAL A 1 297 ? 8.657 -4.753 -16.979 1.00 98.12 297 VAL A O 1
ATOM 2346 N N . SER A 1 298 ? 9.136 -5.943 -15.165 1.00 96.94 298 SER A N 1
ATOM 2347 C CA . SER A 1 298 ? 9.672 -7.083 -15.906 1.00 96.94 298 SER A CA 1
ATOM 2348 C C . SER A 1 298 ? 9.282 -8.402 -15.256 1.00 96.94 298 SER A C 1
ATOM 2350 O O . SER A 1 298 ? 8.886 -8.448 -14.097 1.00 96.94 298 SER A O 1
ATOM 2352 N N . ARG A 1 299 ? 9.408 -9.529 -15.962 1.00 95.31 299 ARG A N 1
ATOM 2353 C CA . ARG A 1 299 ? 9.048 -10.834 -15.368 1.00 95.31 299 ARG A CA 1
ATOM 2354 C C . ARG A 1 299 ? 9.836 -11.181 -14.112 1.00 95.31 299 ARG A C 1
ATOM 2356 O O . ARG A 1 299 ? 9.280 -11.758 -13.181 1.00 95.31 299 ARG A O 1
ATOM 2363 N N . HIS A 1 300 ? 11.128 -10.877 -14.118 1.00 96.19 300 HIS A N 1
ATOM 2364 C CA . HIS A 1 300 ? 12.081 -11.395 -13.140 1.00 96.19 300 HIS A CA 1
ATOM 2365 C C . HIS A 1 300 ? 12.842 -10.296 -12.389 1.00 96.19 300 HIS A C 1
ATOM 2367 O O . HIS A 1 300 ? 13.788 -10.614 -11.677 1.00 96.19 300 HIS A O 1
ATOM 2373 N N . GLY A 1 301 ? 12.425 -9.033 -12.525 1.00 96.88 301 GLY A N 1
ATOM 2374 C CA . GLY A 1 301 ? 13.108 -7.898 -11.910 1.00 96.88 301 GLY A CA 1
ATOM 2375 C C . GLY A 1 301 ? 14.464 -7.611 -12.559 1.00 96.88 301 GLY A C 1
ATOM 2376 O O . GLY A 1 301 ? 14.719 -8.001 -13.702 1.00 96.88 301 GLY A O 1
ATOM 2377 N N . ALA A 1 302 ? 15.322 -6.929 -11.809 1.00 97.31 302 ALA A N 1
ATOM 2378 C CA . ALA A 1 302 ? 16.656 -6.497 -12.208 1.00 97.31 302 ALA A CA 1
ATOM 2379 C C . ALA A 1 302 ? 17.748 -7.468 -11.726 1.00 97.31 302 ALA A C 1
ATOM 2381 O O . ALA A 1 302 ? 17.586 -8.158 -10.718 1.00 97.31 302 ALA A O 1
ATOM 2382 N N . ASP A 1 303 ? 18.855 -7.553 -12.470 1.00 97.94 303 ASP A N 1
ATOM 2383 C CA . ASP A 1 303 ? 20.095 -8.140 -11.958 1.00 97.94 303 ASP A CA 1
ATOM 2384 C C . ASP A 1 303 ? 20.959 -7.105 -11.217 1.00 97.94 303 ASP A C 1
ATOM 2386 O O . ASP A 1 303 ? 20.695 -5.905 -11.245 1.00 97.94 303 ASP A O 1
ATOM 2390 N N . ALA A 1 304 ? 22.045 -7.564 -10.588 1.00 96.75 304 ALA A N 1
ATOM 2391 C CA . ALA A 1 304 ? 22.944 -6.688 -9.834 1.00 96.75 304 ALA A CA 1
ATOM 2392 C C . ALA A 1 304 ? 23.562 -5.560 -10.687 1.00 96.75 304 ALA A C 1
ATOM 2394 O O . ALA A 1 304 ? 23.878 -4.492 -10.163 1.00 96.75 304 ALA A O 1
ATOM 2395 N N . GLY A 1 305 ? 23.745 -5.782 -11.994 1.00 97.19 305 GLY A N 1
ATOM 2396 C CA . GLY A 1 305 ? 24.249 -4.761 -12.911 1.00 97.19 305 GLY A CA 1
ATOM 2397 C C . GLY A 1 305 ? 23.197 -3.696 -13.217 1.00 97.19 305 GLY A C 1
ATOM 2398 O O . GLY A 1 305 ? 23.521 -2.511 -13.258 1.00 97.19 305 GLY A O 1
ATOM 2399 N N . ALA A 1 306 ? 21.937 -4.098 -13.392 1.00 97.81 306 ALA A N 1
ATOM 2400 C CA . ALA A 1 306 ? 20.805 -3.183 -13.480 1.00 97.81 306 ALA A CA 1
ATOM 2401 C C . ALA A 1 306 ? 20.616 -2.393 -12.177 1.00 97.81 306 ALA A C 1
ATOM 2403 O O . ALA A 1 306 ? 20.481 -1.175 -12.239 1.00 97.81 306 ALA A O 1
ATOM 2404 N N . ASP A 1 307 ? 20.706 -3.035 -11.009 1.00 96.81 307 ASP A N 1
ATOM 2405 C CA . ASP A 1 307 ? 20.610 -2.342 -9.717 1.00 96.81 307 ASP A CA 1
ATOM 2406 C C . ASP A 1 307 ? 21.714 -1.292 -9.542 1.00 96.81 307 ASP A C 1
ATOM 2408 O O . ASP A 1 307 ? 21.457 -0.168 -9.106 1.00 96.81 307 ASP A O 1
ATOM 2412 N N . ALA A 1 308 ? 22.948 -1.634 -9.927 1.00 96.25 308 ALA A N 1
ATOM 2413 C CA . ALA A 1 308 ? 24.061 -0.691 -9.930 1.00 96.25 308 ALA A CA 1
ATOM 2414 C C . ALA A 1 308 ? 23.824 0.478 -10.901 1.00 96.25 308 ALA A C 1
ATOM 2416 O O . ALA A 1 308 ? 24.134 1.617 -10.561 1.00 96.25 308 ALA A O 1
ATOM 2417 N N . ALA A 1 309 ? 23.243 0.228 -12.080 1.00 97.44 309 ALA A N 1
ATOM 2418 C CA . ALA A 1 309 ? 22.890 1.296 -13.014 1.00 97.44 309 ALA A CA 1
ATOM 2419 C C . ALA A 1 309 ? 21.742 2.179 -12.523 1.00 97.44 309 ALA A C 1
ATOM 2421 O O . ALA A 1 309 ? 21.816 3.384 -12.727 1.00 97.44 309 ALA A O 1
ATOM 2422 N N . MET A 1 310 ? 20.718 1.631 -11.860 1.00 97.94 310 MET A N 1
ATOM 2423 C CA . MET A 1 310 ? 19.635 2.437 -11.279 1.00 97.94 310 MET A CA 1
ATOM 2424 C C . MET A 1 310 ? 20.182 3.372 -10.193 1.00 97.94 310 MET A C 1
ATOM 2426 O O . MET A 1 310 ? 19.910 4.572 -10.218 1.00 97.94 310 MET A O 1
ATOM 2430 N N . ARG A 1 311 ? 21.044 2.854 -9.303 1.00 96.88 311 ARG A N 1
ATOM 2431 C CA . ARG A 1 311 ? 21.763 3.674 -8.312 1.00 96.88 311 ARG A CA 1
ATOM 2432 C C . ARG A 1 311 ? 22.677 4.711 -8.968 1.00 96.88 311 ARG A C 1
ATOM 2434 O O . ARG A 1 311 ? 22.696 5.859 -8.536 1.00 96.88 311 ARG A O 1
ATOM 2441 N N . GLY A 1 312 ? 23.401 4.328 -10.020 1.00 96.38 312 GLY A N 1
ATOM 2442 C CA . GLY A 1 312 ? 24.249 5.233 -10.800 1.00 96.38 312 GLY A CA 1
ATOM 2443 C C . GLY A 1 312 ? 23.459 6.379 -11.435 1.00 96.38 312 GLY A C 1
ATOM 2444 O O . GLY A 1 312 ? 23.827 7.535 -11.253 1.00 96.38 312 GLY A O 1
ATOM 2445 N N . ALA A 1 313 ? 22.333 6.078 -12.090 1.00 96.81 313 ALA A N 1
ATOM 2446 C CA . ALA A 1 313 ? 21.445 7.071 -12.696 1.00 96.81 313 ALA A CA 1
ATOM 2447 C C . ALA A 1 313 ? 20.937 8.081 -11.659 1.00 96.81 313 ALA A C 1
ATOM 2449 O O . ALA A 1 313 ? 20.992 9.294 -11.893 1.00 96.81 313 ALA A O 1
ATOM 2450 N N . LEU A 1 314 ? 20.521 7.596 -10.485 1.00 96.81 314 LEU A N 1
ATOM 2451 C CA . LEU A 1 314 ? 20.084 8.459 -9.396 1.00 96.81 314 LEU A CA 1
ATOM 2452 C C . LEU A 1 314 ? 21.232 9.330 -8.870 1.00 96.81 314 LEU A C 1
ATOM 2454 O O . LEU A 1 314 ? 21.088 10.548 -8.788 1.00 96.81 314 LEU A O 1
ATOM 2458 N N . ARG A 1 315 ? 22.390 8.733 -8.576 1.00 94.88 315 ARG A N 1
ATOM 2459 C CA . ARG A 1 315 ? 23.561 9.441 -8.036 1.00 94.88 315 ARG A CA 1
ATOM 2460 C C . ARG A 1 315 ? 24.100 10.507 -8.988 1.00 94.88 315 ARG A C 1
ATOM 2462 O O . ARG A 1 315 ? 24.458 11.598 -8.557 1.00 94.88 315 ARG A O 1
ATOM 2469 N N . GLU A 1 316 ? 24.202 10.182 -10.270 1.00 94.19 316 GLU A N 1
ATOM 2470 C CA . GLU A 1 316 ? 24.923 11.001 -11.249 1.00 94.19 316 GLU A CA 1
ATOM 2471 C C . GLU A 1 316 ? 24.027 12.052 -11.904 1.00 94.19 316 GLU A C 1
ATOM 2473 O O . GLU A 1 316 ? 24.506 13.117 -12.295 1.00 94.19 316 GLU A O 1
ATOM 2478 N N . SER A 1 317 ? 22.725 11.776 -12.021 1.00 93.12 317 SER A N 1
ATOM 2479 C CA . SER A 1 317 ? 21.801 12.637 -12.767 1.00 93.12 317 SER A CA 1
ATOM 2480 C C . SER A 1 317 ? 20.511 12.991 -12.026 1.00 93.12 317 SER A C 1
ATOM 2482 O O . SER A 1 317 ? 19.694 13.747 -12.560 1.00 93.12 317 SER A O 1
ATOM 2484 N N . GLY A 1 318 ? 20.312 12.475 -10.809 1.00 94.62 318 GLY A N 1
ATOM 2485 C CA . GLY A 1 318 ? 19.084 12.674 -10.036 1.00 94.62 318 GLY A CA 1
ATOM 2486 C C . GLY A 1 318 ? 17.861 11.973 -10.633 1.00 94.62 318 GLY A C 1
ATOM 2487 O O . GLY A 1 318 ? 16.737 12.307 -10.271 1.00 94.62 318 GLY A O 1
ATOM 2488 N N . LYS A 1 319 ? 18.054 11.049 -11.583 1.00 97.38 319 LYS A N 1
ATOM 2489 C CA . LYS A 1 319 ? 16.970 10.319 -12.248 1.00 97.38 319 LYS A CA 1
ATOM 2490 C C . LYS A 1 319 ? 16.648 9.048 -11.479 1.00 97.38 319 LYS A C 1
ATOM 2492 O O . LYS A 1 319 ? 17.497 8.170 -11.352 1.00 97.38 319 LYS A O 1
ATOM 2497 N N . LEU A 1 320 ? 15.413 8.936 -11.010 1.00 98.25 320 LEU A N 1
ATOM 2498 C CA . LEU A 1 320 ? 14.951 7.756 -10.296 1.00 98.25 320 LEU A CA 1
ATOM 2499 C C . LEU A 1 320 ? 14.432 6.706 -11.279 1.00 98.25 320 LEU A C 1
ATOM 2501 O O . LEU A 1 320 ? 13.561 6.984 -12.099 1.00 98.25 320 LEU A O 1
ATOM 2505 N N . ILE A 1 321 ? 14.927 5.479 -11.173 1.00 98.44 321 ILE A N 1
ATOM 2506 C CA . ILE A 1 321 ? 14.383 4.334 -11.905 1.00 98.44 321 ILE A CA 1
ATOM 2507 C C . ILE A 1 321 ? 14.164 3.223 -10.892 1.00 98.44 321 ILE A C 1
ATOM 2509 O O . ILE A 1 321 ? 15.122 2.755 -10.288 1.00 98.44 321 ILE A O 1
ATOM 2513 N N . LEU A 1 322 ? 12.917 2.802 -10.706 1.00 98.31 322 LEU A N 1
ATOM 2514 C CA . LEU A 1 322 ? 12.569 1.645 -9.886 1.00 98.31 322 LEU A CA 1
ATOM 2515 C C . LEU A 1 322 ? 12.268 0.447 -10.789 1.00 98.31 322 LEU A C 1
ATOM 2517 O O . LEU A 1 322 ? 11.715 0.601 -11.876 1.00 98.31 322 LEU A O 1
ATOM 2521 N N . SER A 1 323 ? 12.598 -0.760 -10.333 1.00 98.06 323 SER A N 1
ATOM 2522 C CA . SER A 1 323 ? 12.264 -2.004 -11.034 1.00 98.06 323 SER A CA 1
ATOM 2523 C C . SER A 1 323 ? 11.268 -2.825 -10.221 1.00 98.06 323 SER A C 1
ATOM 2525 O O . SER A 1 323 ? 11.521 -3.130 -9.056 1.00 98.06 323 SER A O 1
ATOM 2527 N N . LEU A 1 324 ? 10.188 -3.266 -10.865 1.00 98.44 324 LEU A N 1
ATOM 2528 C CA . LEU A 1 324 ? 9.233 -4.236 -10.337 1.00 98.44 324 LEU A CA 1
ATOM 2529 C C . LEU A 1 324 ? 9.315 -5.545 -11.124 1.00 98.44 324 LEU A C 1
ATOM 2531 O O . LEU A 1 324 ? 9.305 -5.570 -12.354 1.00 98.44 324 LEU A O 1
ATOM 2535 N N . SER A 1 325 ? 9.364 -6.662 -10.411 1.00 98.12 325 SER A N 1
ATOM 2536 C CA . SER A 1 325 ? 9.063 -7.969 -10.984 1.00 98.12 325 SER A CA 1
ATOM 2537 C C . SER A 1 325 ? 7.546 -8.171 -11.107 1.00 98.12 325 SER A C 1
ATOM 2539 O O . SER A 1 325 ? 6.772 -7.585 -10.354 1.00 98.12 325 SER A O 1
ATOM 2541 N N . VAL A 1 326 ? 7.099 -9.073 -11.986 1.00 97.81 326 VAL A N 1
ATOM 2542 C CA . VAL A 1 326 ? 5.678 -9.478 -12.058 1.00 97.81 326 VAL A CA 1
ATOM 2543 C C . VAL A 1 326 ? 5.186 -10.011 -10.712 1.00 97.81 326 VAL A C 1
ATOM 2545 O O . VAL A 1 326 ? 4.059 -9.737 -10.322 1.00 97.81 326 VAL A O 1
ATOM 2548 N N . LYS A 1 327 ? 6.043 -10.717 -9.963 1.00 97.81 327 LYS A N 1
ATOM 2549 C CA . LYS A 1 327 ? 5.709 -11.186 -8.612 1.00 97.81 327 LYS A CA 1
ATOM 2550 C C . LYS A 1 327 ? 5.376 -10.017 -7.678 1.00 97.81 327 LYS A C 1
ATOM 2552 O O . LYS A 1 327 ? 4.410 -10.093 -6.927 1.00 97.81 327 LYS A O 1
ATOM 2557 N N . GLU A 1 328 ? 6.186 -8.965 -7.709 1.00 98.38 328 GLU A N 1
ATOM 2558 C CA . GLU A 1 328 ? 5.984 -7.764 -6.894 1.00 98.38 328 GLU A CA 1
ATOM 2559 C C . GLU A 1 328 ? 4.747 -6.987 -7.346 1.00 98.38 328 GLU A C 1
ATOM 2561 O O . GLU A 1 328 ? 3.913 -6.663 -6.506 1.00 98.38 328 GLU A O 1
ATOM 2566 N N . LEU A 1 329 ? 4.558 -6.792 -8.656 1.00 98.44 329 LEU A N 1
ATOM 2567 C CA . LEU A 1 329 ? 3.350 -6.167 -9.201 1.00 98.44 329 LEU A CA 1
ATOM 2568 C C . LEU A 1 329 ? 2.083 -6.923 -8.770 1.00 98.44 329 LEU A C 1
ATOM 2570 O O . LEU A 1 329 ? 1.152 -6.312 -8.259 1.00 98.44 329 LEU A O 1
ATOM 2574 N N . CYS A 1 330 ? 2.065 -8.253 -8.889 1.00 98.06 330 CYS A N 1
ATOM 2575 C CA . CYS A 1 330 ? 0.962 -9.085 -8.403 1.00 98.06 330 CYS A CA 1
ATOM 2576 C C . CYS A 1 330 ? 0.735 -8.950 -6.892 1.00 98.06 330 CYS A C 1
ATOM 2578 O O . CYS A 1 330 ? -0.407 -8.920 -6.443 1.00 98.06 330 CYS A O 1
ATOM 2580 N N . SER A 1 331 ? 1.802 -8.844 -6.094 1.00 97.06 331 SER A N 1
ATOM 2581 C CA . SER A 1 331 ? 1.673 -8.599 -4.653 1.00 97.06 331 SER A CA 1
ATOM 2582 C C . SER A 1 331 ? 0.975 -7.269 -4.369 1.00 97.06 331 SER A C 1
ATOM 2584 O O . SER A 1 331 ? 0.151 -7.206 -3.462 1.00 97.06 331 SER A O 1
ATOM 2586 N N . MET A 1 332 ? 1.277 -6.224 -5.143 1.00 97.62 332 MET A N 1
ATOM 2587 C CA . MET A 1 332 ? 0.633 -4.913 -5.019 1.00 97.62 332 MET A CA 1
ATOM 2588 C C . MET A 1 332 ? -0.831 -4.958 -5.483 1.00 97.62 332 MET A C 1
ATOM 2590 O O . MET A 1 332 ? -1.700 -4.407 -4.813 1.00 97.62 332 MET A O 1
ATOM 2594 N N . LEU A 1 333 ? -1.124 -5.673 -6.577 1.00 97.62 333 LEU A N 1
ATOM 2595 C CA . LEU A 1 333 ? -2.492 -5.897 -7.061 1.00 97.62 333 LEU A CA 1
ATOM 2596 C C . LEU A 1 333 ? -3.360 -6.596 -6.003 1.00 97.62 333 LEU A C 1
ATOM 2598 O O . LEU A 1 333 ? -4.470 -6.149 -5.723 1.00 97.62 333 LEU A O 1
ATOM 2602 N N . HIS A 1 334 ? -2.840 -7.651 -5.372 1.00 95.81 334 HIS A N 1
ATOM 2603 C CA . HIS A 1 334 ? -3.543 -8.345 -4.292 1.00 95.81 334 HIS A CA 1
ATOM 2604 C C . HIS A 1 334 ? -3.690 -7.483 -3.033 1.00 95.81 334 HIS A C 1
ATOM 2606 O O . HIS A 1 334 ? -4.722 -7.552 -2.372 1.00 95.81 334 HIS A O 1
ATOM 2612 N N . ALA A 1 335 ? -2.688 -6.662 -2.697 1.00 94.19 335 ALA A N 1
ATOM 2613 C CA . ALA A 1 335 ? -2.795 -5.729 -1.577 1.00 94.19 335 ALA A CA 1
ATOM 2614 C C . ALA A 1 335 ? -3.942 -4.732 -1.800 1.00 94.19 335 ALA A C 1
ATOM 2616 O O . ALA A 1 335 ? -4.754 -4.529 -0.900 1.00 94.19 335 ALA A O 1
ATOM 2617 N N . ARG A 1 336 ? -4.074 -4.202 -3.023 1.00 94.19 336 ARG A N 1
ATOM 2618 C CA . ARG A 1 336 ? -5.185 -3.325 -3.414 1.00 94.19 336 ARG A CA 1
ATOM 2619 C C . ARG A 1 336 ? -6.543 -4.032 -3.335 1.00 94.19 336 ARG A C 1
ATOM 2621 O O . ARG A 1 336 ? -7.480 -3.461 -2.784 1.00 94.19 336 ARG A O 1
ATOM 2628 N N . ASP A 1 337 ? -6.645 -5.276 -3.812 1.00 93.88 337 ASP A N 1
ATOM 2629 C CA . ASP A 1 337 ? -7.866 -6.098 -3.682 1.00 93.88 337 ASP A CA 1
ATOM 2630 C C . ASP A 1 337 ? -8.274 -6.344 -2.219 1.00 93.88 337 ASP A C 1
ATOM 2632 O O . ASP A 1 337 ? -9.451 -6.577 -1.948 1.00 93.88 337 ASP A O 1
ATOM 2636 N N . ALA A 1 338 ? -7.318 -6.323 -1.286 1.00 90.81 338 ALA A N 1
ATOM 2637 C CA . ALA A 1 338 ? -7.531 -6.542 0.146 1.00 90.81 338 ALA A CA 1
ATOM 2638 C C . ALA A 1 338 ? -7.720 -5.240 0.951 1.00 90.81 338 ALA A C 1
ATOM 2640 O O . ALA A 1 338 ? -7.879 -5.292 2.170 1.00 90.81 338 ALA A O 1
ATOM 2641 N N . GLY A 1 339 ? -7.656 -4.073 0.299 1.00 91.75 339 GLY A N 1
ATOM 2642 C CA . GLY A 1 339 ? -7.660 -2.774 0.979 1.00 91.75 339 GLY A CA 1
ATOM 2643 C C . GLY A 1 339 ? -6.399 -2.505 1.808 1.00 91.75 339 GLY A C 1
ATOM 2644 O O . GLY A 1 339 ? -6.378 -1.580 2.609 1.00 91.75 339 GLY A O 1
ATOM 2645 N N . SER A 1 340 ? -5.351 -3.308 1.634 1.00 92.50 340 SER A N 1
ATOM 2646 C CA . SER A 1 340 ? -4.050 -3.117 2.272 1.00 92.50 340 SER A CA 1
ATOM 2647 C C . SER A 1 340 ? -3.199 -2.112 1.491 1.00 92.50 340 SER A C 1
ATOM 2649 O O . SER A 1 340 ? -3.523 -1.720 0.368 1.00 92.50 340 SER A O 1
ATOM 2651 N N . ASP A 1 341 ? -2.074 -1.702 2.073 1.00 93.00 341 ASP A N 1
ATOM 2652 C CA . ASP A 1 341 ? -1.147 -0.782 1.422 1.00 93.00 341 ASP A CA 1
ATOM 2653 C C . ASP A 1 341 ? -0.492 -1.387 0.171 1.00 93.00 341 ASP A C 1
ATOM 2655 O O . ASP A 1 341 ? 0.426 -2.210 0.238 1.00 93.00 341 ASP A O 1
ATOM 2659 N N . HIS A 1 342 ? -0.954 -0.939 -0.993 1.00 95.00 342 HIS A N 1
ATOM 2660 C CA . HIS A 1 342 ? -0.430 -1.365 -2.280 1.00 95.00 342 HIS A CA 1
ATOM 2661 C C . HIS A 1 342 ? 0.863 -0.626 -2.685 1.00 95.00 342 HIS A C 1
ATOM 2663 O O . HIS A 1 342 ? 1.552 -1.088 -3.594 1.00 95.00 342 HIS A O 1
ATOM 2669 N N . LEU A 1 343 ? 1.242 0.469 -2.008 1.00 95.44 343 LEU A N 1
ATOM 2670 C CA . LEU A 1 343 ? 2.471 1.237 -2.263 1.00 95.44 343 LEU A CA 1
ATOM 2671 C C . LEU A 1 343 ? 3.678 0.726 -1.469 1.00 95.44 343 LEU A C 1
ATOM 2673 O O . LEU A 1 343 ? 4.814 0.989 -1.864 1.00 95.44 343 LEU A O 1
ATOM 2677 N N . ALA A 1 344 ? 3.450 -0.075 -0.426 1.00 93.12 344 ALA A N 1
ATOM 2678 C CA . ALA A 1 344 ? 4.465 -0.685 0.438 1.00 93.12 344 ALA A CA 1
ATOM 2679 C C . ALA A 1 344 ? 5.717 -1.203 -0.302 1.00 93.12 344 ALA A C 1
ATOM 2681 O O . ALA A 1 344 ? 6.851 -0.982 0.125 1.00 93.12 344 ALA A O 1
ATOM 2682 N N . THR A 1 345 ? 5.525 -1.879 -1.441 1.00 95.25 345 THR A N 1
ATOM 2683 C CA . THR A 1 345 ? 6.639 -2.433 -2.232 1.00 95.25 345 THR A CA 1
ATOM 2684 C C . THR A 1 345 ? 7.483 -1.343 -2.894 1.00 95.25 345 THR A C 1
ATOM 2686 O O . THR A 1 345 ? 8.708 -1.450 -2.923 1.00 95.25 345 THR A O 1
ATOM 2689 N N . LEU A 1 346 ? 6.852 -0.292 -3.423 1.00 96.94 346 LEU A N 1
ATOM 2690 C CA . LEU A 1 346 ? 7.561 0.836 -4.027 1.00 96.94 346 LEU A CA 1
ATOM 2691 C C . LEU A 1 346 ? 8.282 1.672 -2.970 1.00 96.94 346 LEU A C 1
ATOM 2693 O O . LEU A 1 346 ? 9.420 2.076 -3.202 1.00 96.94 346 LEU A O 1
ATOM 2697 N N . VAL A 1 347 ? 7.649 1.868 -1.810 1.00 95.44 347 VAL A N 1
ATOM 2698 C CA . VAL A 1 347 ? 8.248 2.555 -0.661 1.00 95.44 347 VAL A CA 1
ATOM 2699 C C . VAL A 1 347 ? 9.518 1.836 -0.213 1.00 95.44 347 VAL A C 1
ATOM 2701 O O . VAL A 1 347 ? 10.574 2.458 -0.193 1.00 95.44 347 VAL A O 1
ATOM 2704 N N . SER A 1 348 ? 9.458 0.522 0.037 1.00 93.44 348 SER A N 1
ATOM 2705 C CA . SER A 1 348 ? 10.651 -0.252 0.419 1.00 93.44 348 SER A CA 1
ATOM 2706 C C . SER A 1 348 ? 11.761 -0.117 -0.620 1.00 93.44 348 SER A C 1
ATOM 2708 O O . SER A 1 348 ? 12.886 0.218 -0.278 1.00 93.44 348 SER A O 1
ATOM 2710 N N . LYS A 1 349 ? 11.442 -0.286 -1.910 1.00 95.62 349 LYS A N 1
ATOM 2711 C CA . LYS A 1 349 ? 12.447 -0.190 -2.978 1.00 95.62 349 LYS A CA 1
ATOM 2712 C C . LYS A 1 349 ? 13.123 1.172 -3.049 1.00 95.62 349 LYS A C 1
ATOM 2714 O O . LYS A 1 349 ? 14.317 1.238 -3.337 1.00 95.62 349 LYS A O 1
ATOM 2719 N N . LEU A 1 350 ? 12.364 2.246 -2.850 1.00 96.25 350 LEU A N 1
ATOM 2720 C CA . LEU A 1 350 ? 12.923 3.590 -2.832 1.00 96.25 350 LEU A CA 1
ATOM 2721 C C . LEU A 1 350 ? 13.808 3.795 -1.598 1.00 96.25 350 LEU A C 1
ATOM 2723 O O . LEU A 1 350 ? 14.910 4.320 -1.734 1.00 96.25 350 LEU A O 1
ATOM 2727 N N . ASP A 1 351 ? 13.365 3.339 -0.428 1.00 93.81 351 ASP A N 1
ATOM 2728 C CA . ASP A 1 351 ? 14.105 3.483 0.828 1.00 93.81 351 ASP A CA 1
ATOM 2729 C C . ASP A 1 351 ? 15.427 2.706 0.786 1.00 93.81 351 ASP A C 1
ATOM 2731 O O . ASP A 1 351 ? 16.501 3.271 0.992 1.00 93.81 351 ASP A O 1
ATOM 2735 N N . ASP A 1 352 ? 15.382 1.441 0.365 1.00 92.88 352 ASP A N 1
ATOM 2736 C CA . ASP A 1 352 ? 16.567 0.600 0.181 1.00 92.88 352 ASP A CA 1
ATOM 2737 C C . ASP A 1 352 ? 17.533 1.177 -0.859 1.00 92.88 352 ASP A C 1
ATOM 2739 O O . ASP A 1 352 ? 18.757 1.108 -0.702 1.00 92.88 352 ASP A O 1
ATOM 2743 N N . MET A 1 353 ? 17.000 1.775 -1.931 1.00 94.25 353 MET A N 1
ATOM 2744 C CA . MET A 1 353 ? 17.824 2.462 -2.918 1.00 94.25 353 MET A CA 1
ATOM 2745 C C . MET A 1 353 ? 18.559 3.643 -2.291 1.00 94.25 353 MET A C 1
ATOM 2747 O O . MET A 1 353 ? 19.768 3.743 -2.487 1.00 94.25 353 MET A O 1
ATOM 2751 N N . LEU A 1 354 ? 17.853 4.499 -1.548 1.00 93.31 354 LEU A N 1
ATOM 2752 C CA . LEU A 1 354 ? 18.406 5.701 -0.925 1.00 93.31 354 LEU A CA 1
ATOM 2753 C C . LEU A 1 354 ? 19.408 5.371 0.185 1.00 93.31 354 LEU A C 1
ATOM 2755 O O . LEU A 1 354 ? 20.489 5.958 0.213 1.00 93.31 354 LEU A O 1
ATOM 2759 N N . MET A 1 355 ? 19.104 4.396 1.045 1.00 91.00 355 MET A N 1
ATOM 2760 C CA . MET A 1 355 ? 20.031 3.899 2.069 1.00 91.00 355 MET A CA 1
ATOM 2761 C C . MET A 1 355 ? 21.293 3.278 1.457 1.00 91.00 355 MET A C 1
ATOM 2763 O O . MET A 1 355 ? 22.376 3.372 2.033 1.00 91.00 355 MET A O 1
ATOM 2767 N N . GLY A 1 356 ? 21.161 2.646 0.289 1.00 88.31 356 GLY A N 1
ATOM 2768 C CA . GLY A 1 356 ? 22.255 2.000 -0.434 1.00 88.31 356 GLY A CA 1
ATOM 2769 C C . GLY A 1 356 ? 23.068 2.918 -1.353 1.00 88.31 356 GLY A C 1
ATOM 2770 O O . GLY A 1 356 ? 23.919 2.413 -2.091 1.00 88.31 356 GLY A O 1
ATOM 2771 N N . LEU A 1 357 ? 22.813 4.232 -1.378 1.00 86.88 357 LEU A N 1
ATOM 2772 C CA . LEU A 1 357 ? 23.607 5.170 -2.176 1.00 86.88 357 LEU A CA 1
ATOM 2773 C C . LEU A 1 357 ? 24.963 5.438 -1.510 1.00 86.88 357 LEU A C 1
ATOM 2775 O O . LEU A 1 357 ? 25.076 6.187 -0.541 1.00 86.88 357 LEU A O 1
ATOM 2779 N N . GLU A 1 358 ? 26.018 4.858 -2.075 1.00 79.12 358 GLU A N 1
ATOM 2780 C CA . GLU A 1 358 ? 27.397 5.207 -1.732 1.00 79.12 358 GLU A CA 1
ATOM 2781 C C . GLU A 1 358 ? 27.813 6.533 -2.398 1.00 79.12 358 GLU A C 1
ATOM 2783 O O . GLU A 1 358 ? 27.375 6.848 -3.512 1.00 79.12 358 GLU A O 1
ATOM 2788 N N . ARG A 1 359 ? 28.663 7.303 -1.701 1.00 61.50 359 ARG A N 1
ATOM 2789 C CA . ARG A 1 359 ? 29.200 8.590 -2.178 1.00 61.50 359 ARG A CA 1
ATOM 2790 C C . ARG A 1 359 ? 30.037 8.465 -3.444 1.00 61.50 359 ARG A C 1
ATOM 2792 O O . ARG A 1 359 ? 30.808 7.487 -3.559 1.00 61.50 359 ARG A O 1
#